Protein AF-0000000084525112 (afdb_homodimer)

Structure (mmCIF, N/CA/C/O backbone):
data_AF-0000000084525112-model_v1
#
loop_
_entity.id
_entity.type
_entity.pdbx_description
1 polymer 'Thioesterase domain-containing protein'
#
loop_
_atom_site.group_PDB
_atom_site.id
_atom_site.type_symbol
_atom_site.label_atom_id
_atom_site.label_alt_id
_atom_site.label_comp_id
_atom_site.label_asym_id
_atom_site.label_entity_id
_atom_site.label_seq_id
_atom_site.pdbx_PDB_ins_code
_atom_site.Cartn_x
_atom_site.Cartn_y
_atom_site.Cartn_z
_atom_site.occupancy
_atom_site.B_iso_or_equiv
_atom_site.auth_seq_id
_atom_site.auth_comp_id
_atom_site.auth_asym_id
_atom_site.auth_atom_id
_atom_site.pdbx_PDB_model_num
ATOM 1 N N . MET A 1 1 ? 10.688 -6.996 -26.469 1 47.03 1 MET A N 1
ATOM 2 C CA . MET A 1 1 ? 9.25 -6.957 -26.719 1 47.03 1 MET A CA 1
ATOM 3 C C . MET A 1 1 ? 8.492 -6.406 -25.516 1 47.03 1 MET A C 1
ATOM 5 O O . MET A 1 1 ? 8.789 -6.77 -24.375 1 47.03 1 MET A O 1
ATOM 9 N N . THR A 1 2 ? 7.715 -5.379 -25.641 1 61.59 2 THR A N 1
ATOM 10 C CA . THR A 1 2 ? 6.961 -4.73 -24.578 1 61.59 2 THR A CA 1
ATOM 11 C C . THR A 1 2 ? 5.988 -5.707 -23.922 1 61.59 2 THR A C 1
ATOM 13 O O . THR A 1 2 ? 5.195 -6.355 -24.625 1 61.59 2 THR A O 1
ATOM 16 N N . ARG A 1 3 ? 6.207 -6.129 -22.719 1 77.69 3 ARG A N 1
ATOM 17 C CA . ARG A 1 3 ? 5.336 -7.066 -22.031 1 77.69 3 ARG A CA 1
ATOM 18 C C . ARG A 1 3 ? 3.902 -6.547 -21.969 1 77.69 3 ARG A C 1
ATOM 20 O O . ARG A 1 3 ? 3.672 -5.375 -21.688 1 77.69 3 ARG A O 1
ATOM 27 N N . PRO A 1 4 ? 2.988 -7.398 -22.422 1 86.38 4 PRO A N 1
ATOM 28 C CA . PRO A 1 4 ? 1.598 -6.949 -22.328 1 86.38 4 PRO A CA 1
ATOM 29 C C . PRO A 1 4 ? 1.201 -6.559 -20.906 1 86.38 4 PRO A C 1
ATOM 31 O O . PRO A 1 4 ? 1.782 -7.055 -19.938 1 86.38 4 PRO A O 1
ATOM 34 N N . ILE A 1 5 ? 0.283 -5.625 -20.859 1 86.69 5 ILE A N 1
ATOM 35 C CA . ILE A 1 5 ? -0.235 -5.152 -19.578 1 86.69 5 ILE A CA 1
ATOM 36 C C . ILE A 1 5 ? -1.707 -5.535 -19.438 1 86.69 5 ILE A C 1
ATOM 38 O O . ILE A 1 5 ? -2.486 -5.363 -20.391 1 86.69 5 ILE A O 1
ATOM 42 N N . GLY A 1 6 ? -1.999 -6.117 -18.328 1 85.38 6 GLY A N 1
ATOM 43 C CA . GLY A 1 6 ? -3.363 -6.547 -18.062 1 85.38 6 GLY A CA 1
ATOM 44 C C . GLY A 1 6 ? -3.453 -7.68 -17.062 1 85.38 6 GLY A C 1
ATOM 45 O O . GLY A 1 6 ? -2.602 -7.805 -16.188 1 85.38 6 GLY A O 1
ATOM 46 N N . THR A 1 7 ? -4.641 -8.383 -17.078 1 83.19 7 THR A N 1
ATOM 47 C CA . THR A 1 7 ? -4.844 -9.57 -16.266 1 83.19 7 THR A CA 1
ATOM 48 C C . THR A 1 7 ? -5.293 -10.75 -17.125 1 83.19 7 THR A C 1
ATOM 50 O O . THR A 1 7 ? -5.883 -10.555 -18.188 1 83.19 7 THR A O 1
ATOM 53 N N . LEU A 1 8 ? -4.938 -11.906 -16.703 1 84.19 8 LEU A N 1
ATOM 54 C CA . LEU A 1 8 ? -5.414 -13.086 -17.406 1 84.19 8 LEU A CA 1
ATOM 55 C C . LEU A 1 8 ? -6.887 -13.344 -17.109 1 84.19 8 LEU A C 1
ATOM 57 O O . LEU A 1 8 ? -7.34 -13.109 -15.984 1 84.19 8 LEU A O 1
ATOM 61 N N . ALA A 1 9 ? -7.484 -13.914 -18.156 1 85.69 9 ALA A N 1
ATOM 62 C CA . ALA A 1 9 ? -8.852 -14.375 -17.922 1 85.69 9 ALA A CA 1
ATOM 63 C C . ALA A 1 9 ? -8.891 -15.469 -16.859 1 85.69 9 ALA A C 1
ATOM 65 O O . ALA A 1 9 ? -7.953 -16.266 -16.75 1 85.69 9 ALA A O 1
ATOM 66 N N . PRO A 1 10 ? -9.969 -15.383 -16.141 1 84.44 10 PRO A N 1
ATOM 67 C CA . PRO A 1 10 ? -10.07 -16.375 -15.07 1 84.44 10 PRO A CA 1
ATOM 68 C C . PRO A 1 10 ? -9.828 -17.812 -15.57 1 84.44 10 PRO A C 1
ATOM 70 O O . PRO A 1 10 ? -9.156 -18.594 -14.898 1 84.44 10 PRO A O 1
ATOM 73 N N . GLU A 1 11 ? -10.273 -18.141 -16.688 1 87.19 11 GLU A N 1
ATOM 74 C CA . GLU A 1 11 ? -10.141 -19.484 -17.234 1 87.19 11 GLU A CA 1
ATOM 75 C C . GLU A 1 11 ? -8.688 -19.812 -17.578 1 87.19 11 GLU A C 1
ATOM 77 O O . GLU A 1 11 ? -8.258 -20.953 -17.453 1 87.19 11 GLU A O 1
ATOM 82 N N . GLU A 1 12 ? -7.969 -18.828 -18.062 1 88 12 GLU A N 1
ATOM 83 C CA . GLU A 1 12 ? -6.559 -19.016 -18.391 1 88 12 GLU A CA 1
ATOM 84 C C . GLU A 1 12 ? -5.723 -19.234 -17.141 1 88 12 GLU A C 1
ATOM 86 O O . GLU A 1 12 ? -4.828 -20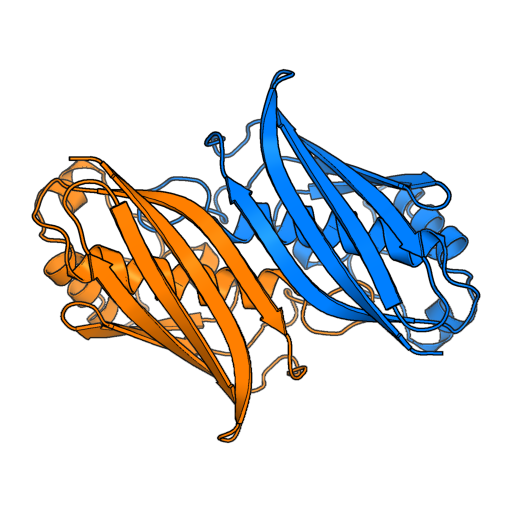.078 -17.125 1 88 12 GLU A O 1
ATOM 91 N N . ARG A 1 13 ? -6.059 -18.516 -16.156 1 83.94 13 ARG A N 1
ATOM 92 C CA . ARG A 1 13 ? -5.344 -18.641 -14.883 1 83.94 13 ARG A CA 1
ATOM 93 C C . ARG A 1 13 ? -5.586 -20 -14.234 1 83.94 13 ARG A C 1
ATOM 95 O O . ARG A 1 13 ? -4.668 -20.594 -13.68 1 83.94 13 ARG A O 1
ATOM 102 N N . ALA A 1 14 ? -6.805 -20.453 -14.398 1 86.94 14 ALA A N 1
ATOM 103 C CA . ALA A 1 14 ? -7.191 -21.719 -13.773 1 86.94 14 ALA A CA 1
ATOM 104 C C . ALA A 1 14 ? -6.512 -22.891 -14.461 1 86.94 14 ALA A C 1
ATOM 106 O O . ALA A 1 14 ? -6.48 -24 -13.922 1 86.94 14 ALA A O 1
ATOM 107 N N . ALA A 1 15 ? -5.961 -22.625 -15.555 1 91.12 15 ALA A N 1
ATOM 108 C CA . ALA A 1 15 ? -5.367 -23.703 -16.344 1 91.12 15 ALA A CA 1
ATOM 109 C C . ALA A 1 15 ? -3.881 -23.859 -16.031 1 91.12 15 ALA A C 1
ATOM 111 O O . ALA A 1 15 ? -3.225 -24.766 -16.547 1 91.12 15 ALA A O 1
ATOM 112 N N . MET A 1 16 ? -3.414 -23 -15.156 1 92.88 16 MET A N 1
ATOM 113 C CA . MET A 1 16 ? -1.993 -23.016 -14.828 1 92.88 16 MET A CA 1
ATOM 114 C C . MET A 1 16 ? -1.786 -23.188 -13.328 1 92.88 16 MET A C 1
ATOM 116 O O . MET A 1 16 ? -2.617 -22.766 -12.523 1 92.88 16 MET A O 1
ATOM 120 N N . SER A 1 17 ? -0.654 -23.938 -13.039 1 96.12 17 SER A N 1
ATOM 121 C CA . SER A 1 17 ? -0.215 -23.828 -11.648 1 96.12 17 SER A CA 1
ATOM 122 C C . SER A 1 17 ? 0.228 -22.422 -11.312 1 96.12 17 SER A C 1
ATOM 124 O O . SER A 1 17 ? 0.509 -21.625 -12.211 1 96.12 17 SER A O 1
ATOM 126 N N . GLY A 1 18 ? 0.284 -22.125 -10.039 1 96.12 18 GLY A N 1
ATOM 127 C CA . GLY A 1 18 ? 0.792 -20.828 -9.641 1 96.12 18 GLY A CA 1
ATOM 128 C C . GLY A 1 18 ? 2.189 -20.547 -10.156 1 96.12 18 GLY A C 1
ATOM 129 O O . GLY A 1 18 ? 2.482 -19.438 -10.609 1 96.12 18 GLY A O 1
ATOM 130 N N . LEU A 1 19 ? 3.014 -21.547 -10.086 1 97.88 19 LEU A N 1
ATOM 131 C CA . LEU A 1 19 ? 4.387 -21.391 -10.547 1 97.88 19 LEU A CA 1
ATOM 132 C C . LEU A 1 19 ? 4.43 -21.109 -12.047 1 97.88 19 LEU A C 1
ATOM 134 O O . LEU A 1 19 ? 5.148 -20.219 -12.492 1 97.88 19 LEU A O 1
ATOM 138 N N . ASP A 1 20 ? 3.66 -21.859 -12.789 1 97.38 20 ASP A N 1
ATOM 139 C CA . ASP A 1 20 ? 3.619 -21.656 -14.234 1 97.38 20 ASP A CA 1
ATOM 140 C C . ASP A 1 20 ? 3.121 -20.25 -14.57 1 97.38 20 ASP A C 1
ATOM 142 O O . ASP A 1 20 ? 3.637 -19.609 -15.492 1 97.38 20 ASP A O 1
ATOM 146 N N . PHE A 1 21 ? 2.141 -19.828 -13.852 1 95.62 21 PHE A N 1
ATOM 147 C CA . PHE A 1 21 ? 1.594 -18.5 -14.062 1 95.62 21 PHE A CA 1
ATOM 148 C C . PHE A 1 21 ? 2.65 -17.438 -13.797 1 95.62 21 PHE A C 1
ATOM 150 O O . PHE A 1 21 ? 2.893 -16.562 -14.641 1 95.62 21 PHE A O 1
ATOM 157 N N . MET A 1 22 ? 3.365 -17.531 -12.664 1 96.44 22 MET A N 1
ATOM 158 C CA . MET A 1 22 ? 4.367 -16.531 -12.32 1 96.44 22 MET A CA 1
ATOM 159 C C . MET A 1 22 ? 5.52 -16.531 -13.32 1 96.44 22 MET A C 1
ATOM 161 O O . MET A 1 22 ? 6.035 -15.484 -13.688 1 96.44 22 MET A O 1
ATOM 165 N N . ARG A 1 23 ? 5.84 -17.672 -13.773 1 97.5 23 ARG A N 1
ATOM 166 C CA . ARG A 1 23 ? 6.922 -17.781 -14.75 1 97.5 23 ARG A CA 1
ATOM 167 C C . ARG A 1 23 ? 6.488 -17.219 -16.109 1 97.5 23 ARG A C 1
ATOM 169 O O . ARG A 1 23 ? 7.297 -16.641 -16.828 1 97.5 23 ARG A O 1
ATOM 176 N N . ALA A 1 24 ? 5.246 -17.406 -16.422 1 95.56 24 ALA A N 1
ATOM 177 C CA . ALA A 1 24 ? 4.715 -16.812 -17.641 1 95.56 24 ALA A CA 1
ATOM 178 C C . ALA A 1 24 ? 4.777 -15.297 -17.594 1 95.56 24 ALA A C 1
ATOM 180 O O . ALA A 1 24 ? 5.023 -14.641 -18.625 1 95.56 24 ALA A O 1
ATOM 181 N N . VAL A 1 25 ? 4.512 -14.75 -16.453 1 93.88 25 VAL A N 1
ATOM 182 C CA . VAL A 1 25 ? 4.641 -13.305 -16.297 1 93.88 25 VAL A CA 1
ATOM 183 C C . VAL A 1 25 ? 6.102 -12.898 -16.469 1 93.88 25 VAL A C 1
ATOM 185 O O . VAL A 1 25 ? 6.398 -11.938 -17.188 1 93.88 25 VAL A O 1
ATOM 188 N N . VAL A 1 26 ? 6.988 -13.641 -15.883 1 96.12 26 VAL A N 1
ATOM 189 C CA . VAL A 1 26 ? 8.414 -13.344 -15.945 1 96.12 26 VAL A CA 1
ATOM 190 C C . VAL A 1 26 ? 8.898 -13.414 -17.391 1 96.12 26 VAL A C 1
ATOM 192 O O . VAL A 1 26 ? 9.648 -12.547 -17.844 1 96.12 26 VAL A O 1
ATOM 195 N N . ASP A 1 27 ? 8.352 -14.367 -18.078 1 95.12 27 ASP A N 1
ATOM 196 C CA . ASP A 1 27 ? 8.883 -14.594 -19.422 1 95.12 27 ASP A CA 1
ATOM 197 C C . ASP A 1 27 ? 8.109 -13.781 -20.469 1 95.12 27 ASP A C 1
ATOM 199 O O . ASP A 1 27 ? 8.414 -13.828 -21.656 1 95.12 27 ASP A O 1
ATOM 203 N N . GLY A 1 28 ? 7.078 -13.125 -20.031 1 92.94 28 GLY A N 1
ATOM 204 C CA . GLY A 1 28 ? 6.371 -12.203 -20.906 1 92.94 28 GLY A CA 1
ATOM 205 C C . GLY A 1 28 ? 5.25 -12.859 -21.688 1 92.94 28 GLY A C 1
ATOM 206 O O . GLY A 1 28 ? 4.664 -12.242 -22.578 1 92.94 28 GLY A O 1
ATOM 207 N N . THR A 1 29 ? 4.918 -14.094 -21.422 1 93.12 29 THR A N 1
ATOM 208 C CA . THR A 1 29 ? 3.832 -14.773 -22.109 1 93.12 29 THR A CA 1
ATOM 209 C C . THR A 1 29 ? 2.5 -14.523 -21.406 1 93.12 29 THR A C 1
ATOM 211 O O . THR A 1 29 ? 1.437 -14.773 -21.984 1 93.12 29 THR A O 1
ATOM 214 N N . ALA A 1 30 ? 2.518 -14.07 -20.203 1 92.31 30 ALA A N 1
ATOM 215 C CA . ALA A 1 30 ? 1.363 -13.523 -19.484 1 92.31 30 ALA A CA 1
ATOM 216 C C . ALA A 1 30 ? 1.568 -12.047 -19.172 1 92.31 30 ALA A C 1
ATOM 218 O O . ALA A 1 30 ? 2.703 -11.594 -19.016 1 92.31 30 ALA A O 1
ATOM 219 N N . PRO A 1 31 ? 0.543 -11.359 -19.109 1 91.31 31 PRO A N 1
ATOM 220 C CA . PRO A 1 31 ? 0.671 -9.914 -18.906 1 91.31 31 PRO A CA 1
ATOM 221 C C . PRO A 1 31 ? 1.155 -9.547 -17.5 1 91.31 31 PRO A C 1
ATOM 223 O O . PRO A 1 31 ? 0.94 -10.312 -16.562 1 91.31 31 PRO A O 1
ATOM 226 N N . GLN A 1 32 ? 1.84 -8.367 -17.5 1 89.06 32 GLN A N 1
ATOM 227 C CA . GLN A 1 32 ? 2.082 -7.711 -16.219 1 89.06 32 GLN A CA 1
ATOM 228 C C . GLN A 1 32 ? 0.824 -7.012 -15.711 1 89.06 32 GLN A C 1
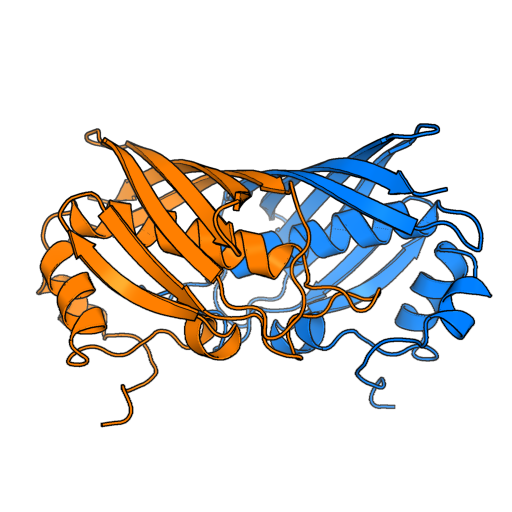ATOM 230 O O . GLN A 1 32 ? -0.004 -6.562 -16.5 1 89.06 32 GLN A O 1
ATOM 235 N N . VAL A 1 33 ? 0.735 -6.906 -14.43 1 86.56 33 VAL A N 1
ATOM 236 C CA . VAL A 1 33 ? -0.462 -6.27 -13.883 1 86.56 33 VAL A CA 1
ATOM 237 C C . VAL A 1 33 ? -0.315 -4.754 -13.945 1 86.56 33 VAL A C 1
ATOM 239 O O . VAL A 1 33 ? 0.772 -4.219 -13.719 1 86.56 33 VAL A O 1
ATOM 242 N N . PRO A 1 34 ? -1.353 -4.055 -14.234 1 83.75 34 PRO A N 1
ATOM 243 C CA . PRO A 1 34 ? -1.318 -2.604 -14.422 1 83.75 34 PRO A CA 1
ATOM 244 C C . PRO A 1 34 ? -0.736 -1.864 -13.219 1 83.75 34 PRO A C 1
ATOM 246 O O . PRO A 1 34 ? 0.074 -0.949 -13.383 1 83.75 34 PRO A O 1
ATOM 249 N N . MET A 1 35 ? -1.031 -2.258 -12.078 1 87.69 35 MET A N 1
ATOM 250 C CA . MET A 1 35 ? -0.577 -1.549 -10.883 1 87.69 35 MET A CA 1
ATOM 251 C C . MET A 1 35 ? 0.939 -1.634 -10.742 1 87.69 35 MET A C 1
ATOM 253 O O . MET A 1 35 ? 1.587 -0.66 -10.352 1 87.69 35 MET A O 1
ATOM 257 N N . HIS A 1 36 ? 1.515 -2.785 -11.086 1 91.44 36 HIS A N 1
ATOM 258 C CA . HIS A 1 36 ? 2.965 -2.938 -11.023 1 91.44 36 HIS A CA 1
ATOM 259 C C . HIS A 1 36 ? 3.662 -1.955 -11.961 1 91.44 36 HIS A C 1
ATOM 261 O O . HIS A 1 36 ? 4.609 -1.274 -11.555 1 91.44 36 HIS A O 1
ATOM 267 N N . VAL A 1 37 ? 3.096 -1.84 -13.102 1 88.25 37 VAL A N 1
ATOM 268 C CA . VAL A 1 37 ? 3.67 -0.967 -14.117 1 88.25 37 VAL A CA 1
ATOM 269 C C . VAL A 1 37 ? 3.547 0.49 -13.68 1 88.25 37 VAL A C 1
ATOM 271 O O . VAL A 1 37 ? 4.508 1.256 -13.773 1 88.25 37 VAL A O 1
ATOM 274 N N . HIS A 1 38 ? 2.432 0.774 -13.195 1 87.12 38 HIS A N 1
ATOM 275 C CA . HIS A 1 38 ? 2.172 2.139 -12.75 1 87.12 38 HIS A CA 1
ATOM 276 C C . HIS A 1 38 ? 3.086 2.525 -11.594 1 87.12 38 HIS A C 1
ATOM 278 O O . HIS A 1 38 ? 3.545 3.668 -11.508 1 87.12 38 HIS A O 1
ATOM 284 N N . LEU A 1 39 ? 3.385 1.631 -10.805 1 92.44 39 LEU A N 1
ATOM 285 C CA . LEU A 1 39 ? 4.164 1.913 -9.602 1 92.44 39 LEU A CA 1
ATOM 286 C C . LEU A 1 39 ? 5.656 1.749 -9.875 1 92.44 39 LEU A C 1
ATOM 288 O O . LEU A 1 39 ? 6.488 2.096 -9.031 1 92.44 39 LEU A O 1
ATOM 292 N N . GLY A 1 40 ? 5.98 1.162 -11.008 1 94.88 40 GLY A N 1
ATOM 293 C CA . GLY A 1 40 ? 7.367 1.16 -11.445 1 94.88 40 GLY A CA 1
ATOM 294 C C . GLY A 1 40 ? 8.141 -0.062 -10.984 1 94.88 40 GLY A C 1
ATOM 295 O O . GLY A 1 40 ? 9.336 0.026 -10.688 1 94.88 40 GLY A O 1
ATOM 296 N N . PHE A 1 41 ? 7.402 -1.191 -10.828 1 95.94 41 PHE A N 1
ATOM 297 C CA . PHE A 1 41 ? 8.156 -2.4 -10.516 1 95.94 41 PHE A CA 1
ATOM 298 C C . PHE A 1 41 ? 7.645 -3.582 -11.328 1 95.94 41 PHE A C 1
ATOM 300 O O . PHE A 1 41 ? 6.527 -3.549 -11.844 1 95.94 41 PHE A O 1
ATOM 307 N N . THR A 1 42 ? 8.516 -4.617 -11.445 1 96.12 42 THR A N 1
ATOM 308 C CA . THR A 1 42 ? 8.195 -5.754 -12.297 1 96.12 42 THR A CA 1
ATOM 309 C C . THR A 1 42 ? 8.711 -7.055 -11.68 1 96.12 42 THR A C 1
ATOM 311 O O . THR A 1 42 ? 9.789 -7.078 -11.086 1 96.12 42 THR A O 1
ATOM 314 N N . LEU A 1 43 ? 7.93 -8.109 -11.859 1 97.38 43 LEU A N 1
ATOM 315 C CA . LEU A 1 43 ? 8.352 -9.445 -11.461 1 97.38 43 LEU A CA 1
ATOM 316 C C . LEU A 1 43 ? 9.461 -9.961 -12.375 1 97.38 43 LEU A C 1
ATOM 318 O O . LEU A 1 43 ? 9.312 -9.953 -13.602 1 97.38 43 LEU A O 1
ATOM 322 N N . VAL A 1 44 ? 10.586 -10.445 -11.734 1 98.12 44 VAL A N 1
ATOM 323 C CA . VAL A 1 44 ? 11.695 -10.828 -12.594 1 98.12 44 VAL A CA 1
ATOM 324 C C . VAL A 1 44 ? 12.141 -12.25 -12.258 1 98.12 44 VAL A C 1
ATOM 326 O O . VAL A 1 44 ? 12.938 -12.852 -12.977 1 98.12 44 VAL A O 1
ATOM 329 N N . ARG A 1 45 ? 11.641 -12.742 -11.172 1 98.62 45 ARG A N 1
ATOM 330 C CA . ARG A 1 45 ? 12.031 -14.078 -10.75 1 98.62 45 ARG A CA 1
ATOM 331 C C . ARG A 1 45 ? 10.867 -14.805 -10.078 1 98.62 45 ARG A C 1
ATOM 333 O O . ARG A 1 45 ? 10.141 -14.211 -9.281 1 98.62 45 ARG A O 1
ATOM 340 N N . ALA A 1 46 ? 10.703 -16.062 -10.414 1 98.5 46 ALA A N 1
ATOM 341 C CA . ALA A 1 46 ? 9.711 -16.938 -9.789 1 98.5 46 ALA A CA 1
ATOM 342 C C . ALA A 1 46 ? 10.273 -18.344 -9.57 1 98.5 46 ALA A C 1
ATOM 344 O O . ALA A 1 46 ? 10.617 -19.031 -10.531 1 98.5 46 ALA A O 1
ATOM 345 N N . ASP A 1 47 ? 10.438 -18.703 -8.391 1 98.69 47 ASP A N 1
ATOM 346 C CA . ASP A 1 47 ? 10.812 -20.047 -7.926 1 98.69 47 ASP A CA 1
ATOM 347 C C . ASP A 1 47 ? 9.836 -20.547 -6.867 1 98.69 47 ASP A C 1
ATOM 349 O O . ASP A 1 47 ? 9.07 -19.766 -6.297 1 98.69 47 ASP A O 1
ATOM 353 N N . PRO A 1 48 ? 9.781 -21.859 -6.703 1 98.5 48 PRO A N 1
ATOM 354 C CA . PRO A 1 48 ? 8.867 -22.344 -5.672 1 98.5 48 PRO A CA 1
ATOM 355 C C . PRO A 1 48 ? 9.062 -21.656 -4.328 1 98.5 48 PRO A C 1
ATOM 357 O O . PRO A 1 48 ? 10.109 -21.812 -3.695 1 98.5 48 PRO A O 1
ATOM 360 N N . GLY A 1 49 ? 8.094 -20.875 -3.941 1 98.62 49 GLY A N 1
ATOM 361 C CA . GLY A 1 49 ? 8.086 -20.188 -2.662 1 98.62 49 GLY A CA 1
ATOM 362 C C . GLY A 1 49 ? 8.875 -18.906 -2.676 1 98.62 49 GLY A C 1
ATOM 363 O O . GLY A 1 49 ? 9.188 -18.344 -1.621 1 98.62 49 GLY A O 1
ATOM 364 N N . LEU A 1 50 ? 9.297 -18.469 -3.859 1 98.75 50 LEU A N 1
ATOM 365 C CA . LEU A 1 50 ? 10.125 -17.281 -3.971 1 98.75 50 LEU A CA 1
ATOM 366 C C . LEU A 1 50 ? 9.703 -16.438 -5.168 1 98.75 50 LEU A C 1
ATOM 368 O O . LEU A 1 50 ? 9.445 -16.969 -6.25 1 98.75 50 LEU A O 1
ATOM 372 N N . ALA A 1 51 ? 9.594 -15.125 -4.957 1 98.75 51 ALA A N 1
ATOM 373 C CA . ALA A 1 51 ? 9.352 -14.172 -6.035 1 98.75 51 ALA A CA 1
ATOM 374 C C . ALA A 1 51 ? 10.281 -12.969 -5.918 1 98.75 51 ALA A C 1
ATOM 376 O O . ALA A 1 51 ? 10.484 -12.43 -4.824 1 98.75 51 ALA A O 1
ATOM 377 N N . GLY A 1 52 ? 10.836 -12.547 -7.043 1 98.81 52 GLY A N 1
ATOM 378 C CA . GLY A 1 52 ? 11.734 -11.406 -7.09 1 98.81 52 GLY A CA 1
ATOM 379 C C . GLY A 1 52 ? 11.227 -10.289 -7.98 1 98.81 52 GLY A C 1
ATOM 380 O O . GLY A 1 52 ? 10.703 -10.547 -9.07 1 98.81 52 GLY A O 1
ATOM 381 N N . PHE A 1 53 ? 11.383 -9.07 -7.477 1 98.62 53 PHE A N 1
ATOM 382 C CA . PHE A 1 53 ? 11.023 -7.871 -8.219 1 98.62 53 PHE A CA 1
ATOM 383 C C . PHE A 1 53 ? 12.211 -6.922 -8.328 1 98.62 53 PHE A C 1
ATOM 385 O O . PHE A 1 53 ? 13.094 -6.93 -7.469 1 98.62 53 PHE A O 1
ATOM 392 N N . VAL A 1 54 ? 12.195 -6.113 -9.367 1 98.56 54 VAL A N 1
ATOM 393 C CA . VAL A 1 54 ? 13.039 -4.926 -9.484 1 98.56 54 VAL A CA 1
ATOM 394 C C . VAL A 1 54 ? 12.172 -3.713 -9.828 1 98.56 54 VAL A C 1
ATOM 396 O O . VAL A 1 54 ? 11.086 -3.855 -10.391 1 98.56 54 VAL A O 1
ATOM 399 N N . GLY A 1 55 ? 12.688 -2.541 -9.359 1 97.19 55 GLY A N 1
ATOM 400 C CA . GLY A 1 55 ? 11.898 -1.369 -9.703 1 97.19 55 GLY A CA 1
ATOM 401 C C . GLY A 1 55 ? 12.477 -0.076 -9.164 1 97.19 55 GLY A C 1
ATOM 402 O O . GLY A 1 55 ? 13.578 -0.069 -8.609 1 97.19 55 GLY A O 1
ATOM 403 N N . ALA A 1 56 ? 11.75 0.943 -9.453 1 97.62 56 ALA A N 1
ATOM 404 C CA . ALA A 1 56 ? 11.969 2.299 -8.961 1 97.62 56 ALA A CA 1
ATOM 405 C C . ALA A 1 56 ? 10.656 3.076 -8.891 1 97.62 56 ALA A C 1
ATOM 407 O O . ALA A 1 56 ? 9.883 3.086 -9.859 1 97.62 56 ALA A O 1
ATOM 408 N N . ALA A 1 57 ? 10.508 3.715 -7.723 1 94.69 57 ALA A N 1
ATOM 409 C CA . ALA A 1 57 ? 9.281 4.504 -7.598 1 94.69 57 ALA A CA 1
ATOM 410 C C . ALA A 1 57 ? 9.203 5.57 -8.688 1 94.69 57 ALA A C 1
ATOM 412 O O . ALA A 1 57 ? 10.195 6.246 -8.977 1 94.69 57 ALA A O 1
ATOM 413 N N . THR A 1 58 ? 8.047 5.684 -9.266 1 90.19 58 THR A N 1
ATOM 414 C CA . THR A 1 58 ? 7.84 6.727 -10.266 1 90.19 58 THR A CA 1
ATOM 415 C C . THR A 1 58 ? 7.488 8.047 -9.594 1 90.19 58 THR A C 1
ATOM 417 O O . THR A 1 58 ? 7.242 8.094 -8.391 1 90.19 58 THR A O 1
ATOM 420 N N . GLU A 1 59 ? 7.441 9.117 -10.352 1 86.12 59 GLU A N 1
ATOM 421 C CA . GLU A 1 59 ? 7.07 10.438 -9.836 1 86.12 59 GLU A CA 1
ATOM 422 C C . GLU A 1 59 ? 5.617 10.461 -9.375 1 86.12 59 GLU A C 1
ATOM 424 O O . GLU A 1 59 ? 5.215 11.352 -8.617 1 86.12 59 GLU A O 1
ATOM 429 N N . GLU A 1 60 ? 4.871 9.484 -9.781 1 85.94 60 GLU A N 1
ATOM 430 C CA . GLU A 1 60 ? 3.463 9.406 -9.414 1 85.94 60 GLU A CA 1
ATOM 431 C C . GLU A 1 60 ? 3.293 8.805 -8.016 1 85.94 60 GLU A C 1
ATOM 433 O O . GLU A 1 60 ? 2.195 8.82 -7.457 1 85.94 60 GLU A O 1
ATOM 438 N N . CYS A 1 61 ? 4.426 8.391 -7.438 1 89.81 61 CYS A N 1
ATOM 439 C CA . CYS A 1 61 ? 4.355 7.668 -6.172 1 89.81 61 CYS A CA 1
ATOM 440 C C . CYS A 1 61 ? 4.766 8.562 -5.012 1 89.81 61 CYS A C 1
ATOM 442 O O . CYS A 1 61 ? 5.25 8.078 -3.986 1 89.81 61 CYS A O 1
ATOM 444 N N . LEU A 1 62 ? 4.488 9.797 -5.152 1 86.5 62 LEU A N 1
ATOM 445 C CA . LEU A 1 62 ? 4.945 10.711 -4.109 1 86.5 62 LEU A CA 1
ATOM 446 C C . LEU A 1 62 ? 3.852 10.938 -3.07 1 86.5 62 LEU A C 1
ATOM 448 O O . LEU A 1 62 ? 2.664 10.891 -3.393 1 86.5 62 LEU A O 1
ATOM 452 N N . ASN A 1 63 ? 4.312 11.141 -1.871 1 83.5 63 ASN A N 1
ATOM 453 C CA . ASN A 1 63 ? 3.42 11.586 -0.806 1 83.5 63 ASN A CA 1
ATOM 454 C C . ASN A 1 63 ? 3.316 13.109 -0.758 1 83.5 63 ASN A C 1
ATOM 456 O O . ASN A 1 63 ? 3.955 13.805 -1.551 1 83.5 63 ASN A O 1
ATOM 460 N N . PRO A 1 64 ? 2.424 13.602 0.082 1 77.81 64 PRO A N 1
ATOM 461 C CA . PRO A 1 64 ? 2.227 15.055 0.151 1 77.81 64 PRO A CA 1
ATOM 462 C C . PRO A 1 64 ? 3.508 15.805 0.505 1 77.81 64 PRO A C 1
ATOM 464 O O . PRO A 1 64 ? 3.641 16.984 0.185 1 77.81 64 PRO A O 1
ATOM 467 N N . MET A 1 65 ? 4.453 15.094 1.081 1 79.56 65 MET A N 1
ATOM 468 C CA . MET A 1 65 ? 5.699 15.734 1.504 1 79.56 65 MET A CA 1
ATOM 469 C C . MET A 1 65 ? 6.762 15.633 0.414 1 79.56 65 MET A C 1
ATOM 471 O O . MET A 1 65 ? 7.871 16.141 0.574 1 79.56 65 MET A O 1
ATOM 475 N N . GLY A 1 66 ? 6.484 14.984 -0.676 1 81.31 66 GLY A N 1
A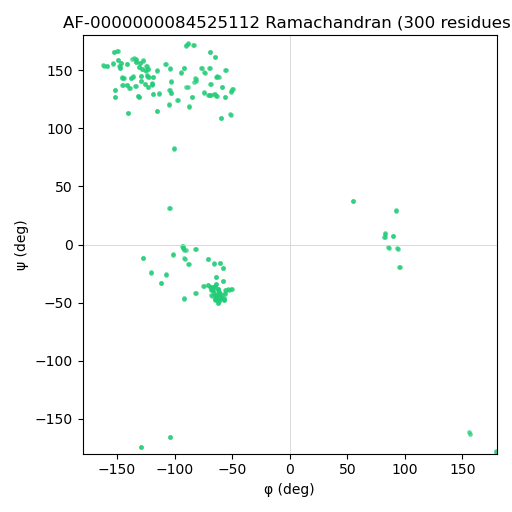TOM 476 C CA . GLY A 1 66 ? 7.398 14.898 -1.804 1 81.31 66 GLY A CA 1
ATOM 477 C C . GLY A 1 66 ? 8.273 13.664 -1.77 1 81.31 66 GLY A C 1
ATOM 478 O O . GLY A 1 66 ? 9.109 13.461 -2.654 1 81.31 66 GLY A O 1
ATOM 479 N N . GLY A 1 67 ? 8.156 12.922 -0.765 1 88.88 67 GLY A N 1
ATOM 480 C CA . GLY A 1 67 ? 8.828 11.625 -0.712 1 88.88 67 GLY A CA 1
ATOM 481 C C . GLY A 1 67 ? 7.98 10.492 -1.266 1 88.88 67 GLY A C 1
ATOM 482 O O . GLY A 1 67 ? 6.82 10.703 -1.625 1 88.88 67 GLY A O 1
ATOM 483 N N . VAL A 1 68 ? 8.641 9.32 -1.388 1 92.44 68 VAL A N 1
ATOM 484 C CA . VAL A 1 68 ? 7.906 8.156 -1.859 1 92.44 68 VAL A CA 1
ATOM 485 C C . VAL A 1 68 ? 6.844 7.766 -0.833 1 92.44 68 VAL A C 1
ATOM 487 O O . VAL A 1 68 ? 7.141 7.641 0.358 1 92.44 68 VAL A O 1
ATOM 490 N N . HIS A 1 69 ? 5.629 7.602 -1.318 1 94.06 69 HIS A N 1
ATOM 491 C CA . HIS A 1 69 ? 4.484 7.285 -0.475 1 94.06 69 HIS A CA 1
ATOM 492 C C . HIS A 1 69 ? 4.652 5.926 0.199 1 94.06 69 HIS A C 1
ATOM 494 O O . HIS A 1 69 ? 5.137 4.977 -0.421 1 94.06 69 HIS A O 1
ATOM 500 N N . GLY A 1 70 ? 4.199 5.762 1.436 1 93.81 70 GLY A N 1
ATOM 501 C CA . GLY A 1 70 ? 4.234 4.496 2.145 1 93.81 70 GLY A CA 1
ATOM 502 C C . GLY A 1 70 ? 3.502 3.383 1.419 1 93.81 70 GLY A C 1
ATOM 503 O O . GLY A 1 70 ? 3.871 2.213 1.528 1 93.81 70 GLY A O 1
ATOM 504 N N . GLY A 1 71 ? 2.498 3.777 0.729 1 94.5 71 GLY A N 1
ATOM 505 C CA . GLY A 1 71 ? 1.725 2.82 -0.046 1 94.5 71 GLY A CA 1
ATOM 506 C C . GLY A 1 71 ? 2.527 2.162 -1.152 1 94.5 71 GLY A C 1
ATOM 507 O O . GLY A 1 71 ? 2.199 1.059 -1.592 1 94.5 71 GLY A O 1
ATOM 508 N N . TRP A 1 72 ? 3.512 2.867 -1.644 1 96 72 TRP A N 1
ATOM 509 C CA . TRP A 1 72 ? 4.367 2.27 -2.66 1 96 72 TRP A CA 1
ATOM 510 C C . TRP A 1 72 ? 5.137 1.078 -2.094 1 96 72 TRP A C 1
ATOM 512 O O . TRP A 1 72 ? 5.152 0.001 -2.693 1 96 72 TRP A O 1
ATOM 522 N N . TYR A 1 73 ? 5.762 1.281 -0.891 1 97.5 73 TYR A N 1
ATOM 523 C CA . TYR A 1 73 ? 6.469 0.193 -0.228 1 97.5 73 TYR A CA 1
ATOM 524 C C . TYR A 1 73 ? 5.531 -0.973 0.061 1 97.5 73 TYR A C 1
ATOM 526 O O . TYR A 1 73 ? 5.867 -2.129 -0.206 1 97.5 73 TYR A O 1
ATOM 534 N N . ALA A 1 74 ? 4.387 -0.623 0.577 1 97.75 74 ALA A N 1
ATOM 535 C CA . ALA A 1 74 ? 3.398 -1.642 0.921 1 97.75 74 ALA A CA 1
ATOM 536 C C . ALA A 1 74 ? 2.998 -2.453 -0.307 1 97.75 74 ALA A C 1
ATOM 538 O O . ALA A 1 74 ? 2.861 -3.678 -0.232 1 97.75 74 ALA A O 1
ATOM 539 N N . SER A 1 75 ? 2.795 -1.779 -1.4 1 96.88 75 SER A N 1
ATOM 540 C CA . SER A 1 75 ? 2.371 -2.443 -2.629 1 96.88 75 SER A CA 1
ATOM 541 C C . SER A 1 75 ? 3.432 -3.422 -3.123 1 96.88 75 SER A C 1
ATOM 543 O O . SER A 1 75 ? 3.111 -4.543 -3.521 1 96.88 75 SER A O 1
ATOM 545 N N . LEU A 1 76 ? 4.641 -2.973 -3.119 1 97.94 76 LEU A N 1
ATOM 546 C CA . LEU A 1 76 ? 5.734 -3.822 -3.584 1 97.94 76 LEU A CA 1
ATOM 547 C C . LEU A 1 76 ? 5.922 -5.02 -2.658 1 97.94 76 LEU A C 1
ATOM 549 O O . LEU A 1 76 ? 6.086 -6.148 -3.125 1 97.94 76 LEU A O 1
ATOM 553 N N . LEU A 1 77 ? 5.844 -4.773 -1.365 1 98.62 77 LEU A N 1
ATOM 554 C CA . LEU A 1 77 ? 5.969 -5.855 -0.393 1 98.62 77 LEU A CA 1
ATOM 555 C C . LEU A 1 77 ? 4.816 -6.844 -0.526 1 98.62 77 LEU A C 1
ATOM 557 O O . LEU A 1 77 ? 5.027 -8.055 -0.523 1 98.62 77 LEU A O 1
ATOM 561 N N . ASP A 1 78 ? 3.652 -6.352 -0.615 1 98.06 78 ASP A N 1
ATOM 562 C CA . ASP A 1 78 ? 2.469 -7.18 -0.813 1 98.06 78 ASP A CA 1
ATOM 563 C C . ASP A 1 78 ? 2.6 -8.031 -2.074 1 98.06 78 ASP A C 1
ATOM 565 O O . ASP A 1 78 ? 2.303 -9.227 -2.055 1 98.06 78 ASP A O 1
ATOM 569 N N . SER A 1 79 ? 3.014 -7.418 -3.17 1 97.44 79 SER A N 1
ATOM 570 C CA . SER A 1 79 ? 3.182 -8.125 -4.438 1 97.44 79 SER A CA 1
ATOM 571 C C . SER A 1 79 ? 4.199 -9.25 -4.312 1 97.44 79 SER A C 1
ATOM 573 O O . SER A 1 79 ? 3.965 -10.359 -4.793 1 97.44 79 SER A O 1
ATOM 575 N N . ALA A 1 80 ? 5.324 -8.93 -3.682 1 98.5 80 ALA A N 1
ATOM 576 C CA . ALA A 1 80 ? 6.367 -9.938 -3.514 1 98.5 80 ALA A CA 1
ATOM 577 C C . ALA A 1 80 ? 5.871 -11.109 -2.682 1 98.5 80 ALA A C 1
ATOM 579 O O . ALA A 1 80 ? 6.09 -12.273 -3.039 1 98.5 80 ALA A O 1
ATOM 580 N N . MET A 1 81 ? 5.207 -10.789 -1.584 1 98.31 81 MET A N 1
ATOM 581 C CA . MET A 1 81 ? 4.656 -11.828 -0.724 1 98.31 81 MET A CA 1
ATOM 582 C C . MET A 1 81 ? 3.617 -12.664 -1.471 1 98.31 81 MET A C 1
ATOM 584 O O . MET A 1 81 ? 3.689 -13.891 -1.48 1 98.31 81 MET A O 1
ATOM 588 N N . GLY A 1 82 ? 2.686 -12.023 -2.094 1 97.31 82 GLY A N 1
ATOM 589 C CA . GLY A 1 82 ? 1.617 -12.711 -2.805 1 97.31 82 GLY A CA 1
ATOM 590 C C . GLY A 1 82 ? 2.119 -13.578 -3.943 1 97.31 82 GLY A C 1
ATOM 591 O O . GLY A 1 82 ? 1.658 -14.703 -4.121 1 97.31 82 GLY A O 1
ATOM 592 N N . CYS A 1 83 ? 3.029 -13.055 -4.711 1 97.31 83 CYS A N 1
ATOM 593 C CA . CYS A 1 83 ? 3.562 -13.805 -5.844 1 97.31 83 CYS A CA 1
ATOM 594 C C . CYS A 1 83 ? 4.363 -15.008 -5.367 1 97.31 83 CYS A C 1
ATOM 596 O O . CYS A 1 83 ? 4.328 -16.078 -5.992 1 97.31 83 CYS A O 1
ATOM 598 N N . ALA A 1 84 ? 5.137 -14.828 -4.285 1 98.5 84 ALA A N 1
ATOM 599 C CA . ALA A 1 84 ? 5.84 -15.977 -3.713 1 98.5 84 ALA A CA 1
ATOM 600 C C . ALA A 1 84 ? 4.859 -17.094 -3.342 1 98.5 84 ALA A C 1
ATOM 602 O O . ALA A 1 84 ? 5.086 -18.266 -3.664 1 98.5 84 ALA A O 1
ATOM 603 N N . LEU A 1 85 ? 3.812 -16.719 -2.664 1 98.19 85 LEU A N 1
ATOM 604 C CA . LEU A 1 85 ? 2.811 -17.703 -2.287 1 98.19 85 LEU A CA 1
ATOM 605 C C . LEU A 1 85 ? 2.197 -18.359 -3.521 1 98.19 85 LEU A C 1
ATOM 607 O O . LEU A 1 85 ? 2.031 -19.578 -3.566 1 98.19 85 LEU A O 1
ATOM 611 N N . MET A 1 86 ? 1.864 -17.562 -4.473 1 96.56 86 MET A N 1
ATOM 612 C CA . MET A 1 86 ? 1.245 -18.078 -5.691 1 96.56 86 MET A CA 1
ATOM 613 C C . MET A 1 86 ? 2.088 -19.188 -6.305 1 96.56 86 MET A C 1
ATOM 615 O O . MET A 1 86 ? 1.55 -20.172 -6.793 1 96.56 86 MET A O 1
ATOM 619 N N . THR A 1 87 ? 3.4 -19.031 -6.254 1 97.62 87 THR A N 1
ATOM 620 C CA . THR A 1 87 ? 4.285 -20.016 -6.871 1 97.62 87 THR A CA 1
ATOM 621 C C . THR A 1 87 ? 4.098 -21.391 -6.238 1 97.62 87 THR A C 1
ATOM 623 O O . THR A 1 87 ? 4.531 -22.391 -6.797 1 97.62 87 THR A O 1
ATOM 626 N N . THR A 1 88 ? 3.496 -21.484 -5.113 1 97.88 88 THR A N 1
ATOM 627 C CA . THR A 1 88 ? 3.4 -22.766 -4.41 1 97.88 88 THR A CA 1
ATOM 628 C C . THR A 1 88 ? 2.021 -23.391 -4.605 1 97.88 88 THR A C 1
ATOM 630 O O . THR A 1 88 ? 1.778 -24.516 -4.18 1 97.88 88 THR A O 1
ATOM 633 N N . LEU A 1 89 ? 1.116 -22.703 -5.18 1 96.5 89 LEU A N 1
ATOM 634 C CA . LEU A 1 89 ? -0.271 -23.156 -5.234 1 96.5 89 LEU A CA 1
ATOM 635 C C . LEU A 1 89 ? -0.518 -24 -6.477 1 96.5 89 LEU A C 1
ATOM 637 O O . LEU A 1 89 ? -0.05 -23.672 -7.566 1 96.5 89 LEU A O 1
ATOM 641 N N . PRO A 1 90 ? -1.221 -25.094 -6.266 1 95.62 90 PRO A N 1
ATOM 642 C CA . PRO A 1 90 ? -1.555 -25.922 -7.43 1 95.62 90 PRO A CA 1
ATOM 643 C C . PRO A 1 90 ? -2.562 -25.25 -8.359 1 95.62 90 PRO A C 1
ATOM 645 O O . PRO A 1 90 ? -3.125 -24.203 -8.016 1 95.62 90 PRO A O 1
ATOM 648 N N . GLN A 1 91 ? -2.662 -25.797 -9.516 1 94.81 91 GLN A N 1
ATOM 649 C CA . GLN A 1 91 ? -3.641 -25.328 -10.492 1 94.81 91 GLN A CA 1
ATOM 650 C C . GLN A 1 91 ? -5.027 -25.219 -9.867 1 94.81 91 GLN A C 1
ATOM 652 O O . GLN A 1 91 ? -5.453 -26.094 -9.117 1 94.81 91 GLN A O 1
ATOM 657 N N . GLY A 1 92 ? -5.617 -24.094 -10.172 1 90.62 92 GLY A N 1
ATOM 658 C CA . GLY A 1 92 ? -6.996 -23.906 -9.742 1 90.62 92 GLY A CA 1
ATOM 659 C C . GLY A 1 92 ? -7.109 -23.359 -8.328 1 90.62 92 GLY A C 1
ATOM 660 O O . GLY A 1 92 ? -8.211 -23.141 -7.832 1 90.62 92 GLY A O 1
ATOM 661 N N . THR A 1 93 ? -6.066 -23.172 -7.652 1 92.75 93 THR A N 1
ATOM 662 C CA . THR A 1 93 ? -6.051 -22.672 -6.285 1 92.75 93 THR A CA 1
ATOM 663 C C . THR A 1 93 ? -5.641 -21.203 -6.25 1 92.75 93 THR A C 1
ATOM 665 O O . THR A 1 93 ? -4.77 -20.781 -7.012 1 92.75 93 THR A O 1
ATOM 668 N N . SER A 1 94 ? -6.301 -20.422 -5.383 1 93 94 SER A N 1
ATOM 669 C CA . SER A 1 94 ? -5.988 -19.016 -5.176 1 93 94 SER A CA 1
ATOM 670 C C . SER A 1 94 ? -5.816 -18.703 -3.691 1 93 94 SER A C 1
ATOM 672 O O . SER A 1 94 ? -5.727 -19.609 -2.865 1 93 94 SER A O 1
ATOM 674 N N . PHE A 1 95 ? -5.648 -17.422 -3.426 1 95.06 95 PHE A N 1
ATOM 675 C CA . PHE A 1 95 ? -5.504 -17 -2.039 1 95.06 95 PHE A CA 1
ATOM 676 C C . PHE A 1 95 ? -5.992 -15.562 -1.859 1 95.06 95 PHE A C 1
ATOM 678 O O . PHE A 1 95 ? -6.227 -14.852 -2.84 1 95.06 95 PHE A O 1
ATOM 685 N N . THR A 1 96 ? -6.184 -15.18 -0.572 1 95.31 96 THR A N 1
ATOM 686 C CA . THR A 1 96 ? -6.414 -13.789 -0.189 1 95.31 96 THR A CA 1
ATOM 687 C C . THR A 1 96 ? -5.594 -13.43 1.046 1 95.31 96 THR A C 1
ATOM 689 O O . THR A 1 96 ? -5.332 -14.281 1.896 1 95.31 96 THR A O 1
ATOM 692 N N . THR A 1 97 ? -5.18 -12.258 1.019 1 96.12 97 THR A N 1
ATOM 693 C CA . THR A 1 97 ? -4.418 -11.758 2.158 1 96.12 97 THR A CA 1
ATOM 694 C C . THR A 1 97 ? -5.336 -11.484 3.346 1 96.12 97 THR A C 1
ATOM 696 O O . THR A 1 97 ? -6.387 -10.859 3.193 1 96.12 97 THR A O 1
ATOM 699 N N . LEU A 1 98 ? -4.965 -11.977 4.484 1 97.56 98 LEU A N 1
ATOM 700 C CA . LEU A 1 98 ? -5.691 -11.688 5.715 1 97.56 98 LEU A CA 1
ATOM 701 C C . LEU A 1 98 ? -5.102 -10.477 6.422 1 97.56 98 LEU A C 1
ATOM 703 O O . LEU A 1 98 ? -5.84 -9.594 6.867 1 97.56 98 LEU A O 1
ATOM 707 N N . GLU A 1 99 ? -3.789 -10.477 6.508 1 98.12 99 GLU A N 1
ATOM 708 C CA . GLU A 1 99 ? -3.098 -9.375 7.176 1 98.12 99 GLU A CA 1
ATOM 709 C C . GLU A 1 99 ? -1.623 -9.336 6.789 1 98.12 99 GLU A C 1
ATOM 711 O O . GLU A 1 99 ? -1.059 -10.352 6.367 1 98.12 99 GLU A O 1
ATOM 716 N N . PHE A 1 100 ? -1.058 -8.109 6.887 1 98.06 100 PHE A N 1
ATOM 717 C CA . PHE A 1 100 ? 0.398 -8.031 6.891 1 98.06 100 PHE A CA 1
ATOM 718 C C . PHE A 1 100 ? 0.866 -6.781 7.637 1 98.06 100 PHE A C 1
ATOM 720 O O . PHE A 1 100 ? 0.09 -5.848 7.84 1 98.06 100 PHE A O 1
ATOM 727 N N . LYS A 1 101 ? 2.053 -6.887 8.102 1 98.56 101 LYS A N 1
ATOM 728 C CA . LYS A 1 101 ? 2.756 -5.809 8.797 1 98.56 101 LYS A CA 1
ATOM 729 C C . LYS A 1 101 ? 4.043 -5.434 8.062 1 98.56 101 LYS A C 1
ATOM 731 O O . LYS A 1 101 ? 4.777 -6.309 7.598 1 98.56 101 LYS A O 1
ATOM 736 N N . LEU A 1 102 ? 4.234 -4.117 8.023 1 98.5 102 LEU A N 1
ATOM 737 C CA . LEU A 1 102 ? 5.48 -3.709 7.383 1 98.5 102 LEU A CA 1
ATOM 738 C C . LEU A 1 102 ? 6.23 -2.701 8.25 1 98.5 102 LEU A C 1
ATOM 740 O O . LEU A 1 102 ? 5.625 -2.018 9.078 1 98.5 102 LEU A O 1
ATOM 744 N N . ASN A 1 103 ? 7.488 -2.723 8.07 1 98.62 103 ASN A N 1
ATOM 745 C CA . ASN A 1 103 ? 8.422 -1.787 8.68 1 98.62 103 ASN A CA 1
ATOM 746 C C . ASN A 1 103 ? 9.172 -0.974 7.633 1 98.62 103 ASN A C 1
ATOM 748 O O . ASN A 1 103 ? 9.68 -1.528 6.656 1 98.62 103 ASN A O 1
ATOM 752 N N . MET A 1 104 ? 9.141 0.282 7.844 1 97.25 104 MET A N 1
ATOM 753 C CA . MET A 1 104 ? 9.883 1.188 6.973 1 97.25 104 MET A CA 1
ATOM 754 C C . MET A 1 104 ? 11.141 1.705 7.668 1 97.25 104 MET A C 1
ATOM 756 O O . MET A 1 104 ? 11.047 2.447 8.648 1 97.25 104 MET A O 1
ATOM 760 N N . MET A 1 105 ? 12.273 1.422 7.059 1 97.38 105 MET A N 1
ATOM 761 C CA . MET A 1 105 ? 13.531 1.64 7.773 1 97.38 105 MET A CA 1
ATOM 762 C C . MET A 1 105 ? 14.328 2.773 7.141 1 97.38 105 MET A C 1
ATOM 764 O O . MET A 1 105 ? 15.07 3.475 7.832 1 97.38 105 MET A O 1
ATOM 768 N N . ARG A 1 106 ? 14.188 2.889 5.82 1 95.62 106 ARG A N 1
ATOM 769 C CA . ARG A 1 106 ? 14.906 3.924 5.086 1 95.62 106 ARG A CA 1
ATOM 770 C C . ARG A 1 106 ? 14.078 4.438 3.914 1 95.62 106 ARG A C 1
ATOM 772 O O . ARG A 1 106 ? 13.398 3.66 3.24 1 95.62 106 ARG A O 1
ATOM 779 N N . ALA A 1 107 ? 14.172 5.719 3.654 1 94.06 107 ALA A N 1
ATOM 780 C CA . ALA A 1 107 ? 13.5 6.309 2.498 1 94.06 107 ALA A CA 1
ATOM 781 C C . ALA A 1 107 ? 14.32 6.102 1.226 1 94.06 107 ALA A C 1
ATOM 783 O O . ALA A 1 107 ? 15.555 6.145 1.259 1 94.06 107 ALA A O 1
ATOM 784 N N . VAL A 1 108 ? 13.602 5.824 0.171 1 94.38 108 VAL A N 1
ATOM 785 C CA . VAL A 1 108 ? 14.219 5.895 -1.15 1 94.38 108 VAL A CA 1
ATOM 786 C C . VAL A 1 108 ? 13.672 7.105 -1.907 1 94.38 108 VAL A C 1
ATOM 788 O O . VAL A 1 108 ? 12.602 7.625 -1.575 1 94.38 108 VAL A O 1
ATOM 791 N N . ARG A 1 109 ? 14.484 7.578 -2.854 1 92.94 109 ARG A N 1
ATOM 792 C CA . ARG A 1 109 ? 14.016 8.648 -3.725 1 92.94 109 ARG A CA 1
ATOM 793 C C . ARG A 1 109 ? 13.383 8.086 -4.992 1 92.94 109 ARG A C 1
ATOM 795 O O . ARG A 1 109 ? 13.727 6.992 -5.43 1 92.94 109 ARG A O 1
ATOM 802 N N . PRO A 1 110 ? 12.43 8.898 -5.531 1 92.5 110 PRO A N 1
ATOM 803 C CA . PRO A 1 110 ? 11.945 8.477 -6.848 1 92.5 110 PRO A CA 1
ATOM 804 C C . PRO A 1 110 ? 13.078 8.219 -7.836 1 92.5 110 PRO A C 1
ATOM 806 O O . PRO A 1 110 ? 14.047 8.984 -7.879 1 92.5 110 PRO A O 1
ATOM 809 N N . GLY A 1 111 ? 12.992 7.094 -8.484 1 94.75 111 GLY A N 1
ATOM 810 C CA . GLY A 1 111 ? 14.008 6.766 -9.477 1 94.75 111 GLY A CA 1
ATOM 811 C C . GLY A 1 111 ? 15.117 5.898 -8.922 1 94.75 111 GLY A C 1
ATOM 812 O O . GLY A 1 111 ? 15.891 5.305 -9.688 1 94.75 111 GLY A O 1
ATOM 813 N N . ASP A 1 112 ? 15.305 5.836 -7.613 1 96.38 112 ASP A N 1
ATOM 814 C CA . ASP A 1 112 ? 16.312 4.953 -7.023 1 96.38 112 ASP A CA 1
ATOM 815 C C . ASP A 1 112 ? 15.984 3.488 -7.305 1 96.38 112 ASP A C 1
ATOM 817 O O . ASP A 1 112 ? 14.875 3.029 -7.047 1 96.38 112 ASP A O 1
ATOM 821 N N . PRO A 1 113 ? 16.938 2.764 -7.836 1 98.12 113 PRO A N 1
ATOM 822 C CA . PRO A 1 113 ? 16.672 1.339 -8.062 1 98.12 113 PRO A CA 1
ATOM 823 C C . PRO A 1 113 ? 16.562 0.549 -6.758 1 98.12 113 PRO A C 1
ATOM 825 O O . PRO A 1 113 ? 17.328 0.784 -5.82 1 98.12 113 PRO A O 1
ATOM 828 N N . VAL A 1 114 ? 15.57 -0.353 -6.742 1 98.56 114 VAL A N 1
ATOM 829 C CA . VAL A 1 114 ? 15.422 -1.252 -5.602 1 98.56 114 VAL A CA 1
ATOM 830 C C . VAL A 1 114 ? 15.203 -2.682 -6.098 1 98.56 114 VAL A C 1
ATOM 832 O O . VAL A 1 114 ? 14.875 -2.896 -7.266 1 98.56 114 VAL A O 1
ATOM 835 N N . THR A 1 115 ? 15.484 -3.631 -5.227 1 98.81 115 THR A N 1
ATOM 836 C CA . THR A 1 115 ? 15.078 -5.023 -5.387 1 98.81 115 THR A CA 1
ATOM 837 C C . THR A 1 115 ? 14.172 -5.461 -4.246 1 98.81 115 THR A C 1
ATOM 839 O O . THR A 1 115 ? 14.297 -4.977 -3.119 1 98.81 115 THR A O 1
ATOM 842 N N . ALA A 1 116 ? 13.227 -6.293 -4.562 1 98.88 116 ALA A N 1
ATOM 843 C CA . ALA A 1 116 ? 12.359 -6.891 -3.543 1 98.88 116 ALA A CA 1
ATOM 844 C C . ALA A 1 116 ? 12.297 -8.406 -3.701 1 98.88 116 ALA A C 1
ATOM 846 O O . ALA A 1 116 ? 12.25 -8.922 -4.82 1 98.88 116 ALA A O 1
ATOM 847 N N . GLU A 1 117 ? 12.297 -9.07 -2.592 1 98.88 117 GLU A N 1
ATOM 848 C CA . GLU A 1 117 ? 12.148 -10.516 -2.594 1 98.88 117 GLU A CA 1
ATOM 849 C C . GLU A 1 117 ? 11.086 -10.969 -1.592 1 98.88 117 GLU A C 1
ATOM 851 O O . GLU A 1 117 ? 11.086 -10.523 -0.44 1 98.88 117 GLU A O 1
ATOM 856 N N . GLY A 1 118 ? 10.141 -11.75 -2.066 1 98.81 118 GLY A N 1
ATOM 857 C CA . GLY A 1 118 ? 9.164 -12.422 -1.23 1 98.81 118 GLY A CA 1
ATOM 858 C C . GLY A 1 118 ? 9.438 -13.898 -1.054 1 98.81 118 GLY A C 1
ATOM 859 O O . GLY A 1 118 ? 9.984 -14.547 -1.952 1 98.81 118 GLY A O 1
ATOM 860 N N . ARG A 1 119 ? 8.984 -14.391 0.099 1 98.81 119 ARG A N 1
ATOM 861 C CA . ARG A 1 119 ? 9.164 -15.812 0.388 1 98.81 119 ARG A CA 1
ATOM 862 C C . ARG A 1 119 ? 8.008 -16.359 1.219 1 98.81 119 ARG A C 1
ATOM 864 O O . ARG A 1 119 ? 7.43 -15.633 2.035 1 98.81 119 ARG A O 1
ATOM 871 N N . VAL A 1 120 ? 7.793 -17.625 1.036 1 98.81 120 VAL A N 1
ATOM 872 C CA . VAL A 1 120 ? 6.895 -18.359 1.927 1 98.81 120 VAL A CA 1
ATOM 873 C C . VAL A 1 120 ? 7.672 -18.891 3.133 1 98.81 120 VAL A C 1
ATOM 875 O O . VAL A 1 120 ? 8.625 -19.656 2.979 1 98.81 120 VAL A O 1
ATOM 878 N N . ILE A 1 121 ? 7.273 -18.422 4.273 1 98.69 121 ILE A N 1
ATOM 879 C CA . ILE A 1 121 ? 7.898 -18.859 5.516 1 98.69 121 ILE A CA 1
ATOM 880 C C . ILE A 1 121 ? 7.301 -20.188 5.949 1 98.69 121 ILE A C 1
ATOM 882 O O . ILE A 1 121 ? 8.023 -21.094 6.375 1 98.69 121 ILE A O 1
ATOM 886 N N . HIS A 1 122 ? 6 -20.234 5.797 1 97.38 122 HIS A N 1
ATOM 887 C CA . HIS A 1 122 ? 5.258 -21.438 6.148 1 97.38 122 HIS A CA 1
ATOM 888 C C . HIS A 1 122 ? 3.994 -21.578 5.305 1 97.38 122 HIS A C 1
ATOM 890 O O . HIS A 1 122 ? 3.221 -20.625 5.184 1 97.38 122 HIS A O 1
ATOM 896 N N . GLY A 1 123 ? 3.82 -22.688 4.684 1 95.31 123 GLY A N 1
ATOM 897 C CA . GLY A 1 123 ? 2.635 -22.984 3.896 1 95.31 123 GLY A CA 1
ATOM 898 C C . GLY A 1 123 ? 1.815 -24.125 4.457 1 95.31 123 GLY A C 1
ATOM 899 O O . GLY A 1 123 ? 2.293 -25.266 4.527 1 95.31 123 GLY A O 1
ATOM 900 N N . GLY A 1 124 ? 0.639 -23.859 4.883 1 91.44 124 GLY A N 1
ATOM 901 C CA . GLY A 1 124 ? -0.277 -24.891 5.324 1 91.44 124 GLY A CA 1
ATOM 902 C C . GLY A 1 124 ? -1.366 -25.203 4.312 1 91.44 124 GLY A C 1
ATOM 903 O O . GLY A 1 124 ? -1.243 -24.859 3.137 1 91.44 124 GLY A O 1
ATOM 904 N N . ARG A 1 125 ? -2.43 -25.938 4.816 1 92.06 125 ARG A N 1
ATOM 905 C CA . ARG A 1 125 ? -3.562 -26.297 3.967 1 92.06 125 ARG A CA 1
ATOM 906 C C . ARG A 1 125 ? -4.473 -25.094 3.73 1 92.06 125 ARG A C 1
ATOM 908 O O . ARG A 1 125 ? -4.93 -24.875 2.607 1 92.06 125 ARG A O 1
ATOM 915 N N . ARG A 1 126 ? -4.598 -24.281 4.758 1 95.81 126 ARG A N 1
ATOM 916 C CA . ARG A 1 126 ? -5.586 -23.203 4.672 1 95.81 126 ARG A CA 1
ATOM 917 C C . ARG A 1 126 ? -4.93 -21.844 4.809 1 95.81 126 ARG A C 1
ATOM 919 O O . ARG A 1 126 ? -5.504 -20.828 4.41 1 95.81 126 ARG A O 1
ATOM 926 N N . THR A 1 127 ? -3.768 -21.844 5.449 1 97 127 THR A N 1
ATOM 927 C CA . THR A 1 127 ? -3.104 -20.562 5.656 1 97 127 THR A CA 1
ATOM 928 C C . THR A 1 127 ? -1.626 -20.656 5.285 1 97 127 THR A C 1
ATOM 930 O O . THR A 1 127 ? -1.057 -21.75 5.246 1 97 127 THR A O 1
ATOM 933 N N . ALA A 1 128 ? -1.09 -19.531 4.996 1 98.38 128 ALA A N 1
ATOM 934 C CA . ALA A 1 128 ? 0.343 -19.406 4.738 1 98.38 128 ALA A CA 1
ATOM 935 C C . ALA A 1 128 ? 0.915 -18.156 5.402 1 98.38 128 ALA A C 1
ATOM 937 O O . ALA A 1 128 ? 0.232 -17.141 5.504 1 98.38 128 ALA A O 1
ATOM 938 N N . VAL A 1 129 ? 2.115 -18.281 5.895 1 98.75 129 VAL A N 1
ATOM 939 C CA . VAL A 1 129 ? 2.889 -17.141 6.387 1 98.75 129 VAL A CA 1
ATOM 940 C C . VAL A 1 129 ? 3.953 -16.766 5.363 1 98.75 129 VAL A C 1
ATOM 942 O O . VAL A 1 129 ? 4.699 -17.625 4.883 1 98.75 129 VAL A O 1
ATOM 945 N N . VAL A 1 130 ? 3.969 -15.5 5.078 1 98.81 130 VAL A N 1
ATOM 946 C CA . VAL A 1 130 ? 4.855 -14.992 4.035 1 98.81 130 VAL A CA 1
ATOM 947 C C . VAL A 1 130 ? 5.641 -13.797 4.562 1 98.81 130 VAL A C 1
ATOM 949 O O . VAL A 1 130 ? 5.219 -13.141 5.516 1 98.81 130 VAL A O 1
ATOM 952 N N . ALA A 1 131 ? 6.828 -13.57 3.904 1 98.94 131 ALA A N 1
ATOM 953 C CA . ALA A 1 131 ? 7.668 -12.414 4.227 1 98.94 131 ALA A CA 1
ATOM 954 C C . ALA A 1 131 ? 8.281 -11.812 2.967 1 98.94 131 ALA A C 1
ATOM 956 O O . ALA A 1 131 ? 8.414 -12.492 1.945 1 98.94 131 ALA A O 1
ATOM 957 N N . ALA A 1 132 ? 8.617 -10.531 3.035 1 98.94 132 ALA A N 1
ATOM 958 C CA . ALA A 1 132 ? 9.297 -9.867 1.927 1 98.94 132 ALA A CA 1
ATOM 959 C C . ALA A 1 132 ? 10.219 -8.758 2.434 1 98.94 132 ALA A C 1
ATOM 961 O O . ALA A 1 132 ? 10.055 -8.266 3.551 1 98.94 132 ALA A O 1
ATOM 962 N N . GLU A 1 133 ? 11.133 -8.445 1.585 1 98.88 133 GLU A N 1
ATOM 963 C CA . GLU A 1 133 ? 12.102 -7.387 1.864 1 98.88 133 GLU A CA 1
ATOM 964 C C . GLU A 1 133 ? 12.398 -6.57 0.61 1 98.88 133 GLU A C 1
ATOM 966 O O . GLU A 1 133 ? 12.531 -7.125 -0.482 1 98.88 133 GLU A O 1
ATOM 971 N N . ILE A 1 134 ? 12.461 -5.242 0.793 1 98.88 134 ILE A N 1
ATOM 972 C CA . ILE A 1 134 ? 12.953 -4.34 -0.239 1 98.88 134 ILE A CA 1
ATOM 973 C C . ILE A 1 134 ? 14.359 -3.873 0.115 1 98.88 134 ILE A C 1
ATOM 975 O O . ILE A 1 134 ? 14.609 -3.428 1.238 1 98.88 134 ILE A O 1
ATOM 979 N N . THR A 1 135 ? 15.266 -3.918 -0.832 1 98.75 135 THR A N 1
ATOM 980 C CA . THR A 1 135 ? 16.656 -3.508 -0.626 1 98.75 135 THR A CA 1
ATOM 981 C C . THR A 1 135 ? 17.062 -2.461 -1.656 1 98.75 135 THR A C 1
ATOM 983 O O . THR A 1 135 ? 16.656 -2.529 -2.816 1 98.75 135 THR A O 1
ATOM 986 N N . ALA A 1 136 ? 17.766 -1.469 -1.214 1 97.69 136 ALA A N 1
ATOM 987 C CA . ALA A 1 136 ? 18.422 -0.459 -2.037 1 97.69 136 ALA A CA 1
ATOM 988 C C . ALA A 1 136 ? 19.875 -0.254 -1.603 1 97.69 136 ALA A C 1
ATOM 990 O O . ALA A 1 136 ? 20.156 -0.073 -0.415 1 97.69 136 ALA A O 1
ATOM 991 N N . GLU A 1 137 ? 20.781 -0.333 -2.553 1 95.25 137 GLU A N 1
ATOM 992 C CA . GLU A 1 137 ? 22.203 -0.124 -2.289 1 95.25 137 GLU A CA 1
ATOM 993 C C . GLU A 1 137 ? 22.703 -1.057 -1.19 1 95.25 137 GLU A C 1
ATOM 995 O O . GLU A 1 137 ? 23.469 -0.637 -0.309 1 95.25 137 GLU A O 1
ATOM 1000 N N . GLY A 1 138 ? 22.219 -2.201 -1.204 1 94.62 138 GLY A N 1
ATOM 1001 C CA . GLY A 1 138 ? 22.703 -3.25 -0.328 1 94.62 138 GLY A CA 1
ATOM 1002 C C . GLY A 1 138 ? 22.125 -3.182 1.073 1 94.62 138 GLY A C 1
ATOM 1003 O O . GLY A 1 138 ? 22.531 -3.951 1.951 1 94.62 138 GLY A O 1
ATOM 1004 N N . ARG A 1 139 ? 21.188 -2.314 1.31 1 97.12 139 ARG A N 1
ATOM 1005 C CA . ARG A 1 139 ? 20.562 -2.176 2.627 1 97.12 139 ARG A CA 1
ATOM 1006 C C . ARG A 1 139 ? 19.062 -2.377 2.553 1 97.12 139 ARG A C 1
ATOM 1008 O O . ARG A 1 139 ? 18.422 -1.959 1.586 1 97.12 139 ARG A O 1
ATOM 1015 N N . THR A 1 140 ? 18.531 -3.008 3.623 1 98.19 140 THR A N 1
ATOM 1016 C CA . THR A 1 140 ? 17.094 -3.152 3.723 1 98.19 140 THR A CA 1
ATOM 1017 C C . THR A 1 140 ? 16.422 -1.798 3.951 1 98.19 140 THR A C 1
ATOM 1019 O O . THR A 1 140 ? 16.812 -1.057 4.855 1 98.19 140 THR A O 1
ATOM 1022 N N . VAL A 1 141 ? 15.414 -1.493 3.117 1 98.25 141 VAL A N 1
ATOM 1023 C CA . VAL A 1 141 ? 14.742 -0.213 3.299 1 98.25 141 VAL A CA 1
ATOM 1024 C C . VAL A 1 141 ? 13.352 -0.441 3.893 1 98.25 141 VAL A C 1
ATOM 1026 O O . VAL A 1 141 ? 12.789 0.451 4.531 1 98.25 141 VAL A O 1
ATOM 1029 N N . ALA A 1 142 ? 12.766 -1.625 3.668 1 98.69 142 ALA A N 1
ATOM 1030 C CA . ALA A 1 142 ? 11.477 -2.006 4.242 1 98.69 142 ALA A CA 1
ATOM 1031 C C . ALA A 1 142 ? 11.312 -3.521 4.258 1 98.69 142 ALA A C 1
ATOM 1033 O O . ALA A 1 142 ? 11.922 -4.227 3.449 1 98.69 142 ALA A O 1
ATOM 1034 N N . ALA A 1 143 ? 10.531 -4 5.172 1 98.88 143 ALA A N 1
ATOM 1035 C CA . ALA A 1 143 ? 10.234 -5.426 5.281 1 98.88 143 ALA A CA 1
ATOM 1036 C C . ALA A 1 143 ? 8.812 -5.656 5.781 1 98.88 143 ALA A C 1
ATOM 1038 O O . ALA A 1 143 ? 8.211 -4.77 6.398 1 98.88 143 ALA A O 1
ATOM 1039 N N . ALA A 1 144 ? 8.312 -6.836 5.441 1 98.88 144 ALA A N 1
ATOM 1040 C CA . ALA A 1 144 ? 6.945 -7.145 5.848 1 98.88 144 ALA A CA 1
ATOM 1041 C C . ALA A 1 144 ? 6.777 -8.641 6.117 1 98.88 144 ALA A C 1
ATOM 1043 O O . ALA A 1 144 ? 7.523 -9.461 5.574 1 98.88 144 ALA A O 1
ATOM 1044 N N . THR A 1 145 ? 5.832 -8.953 6.965 1 98.81 145 THR A N 1
ATOM 1045 C CA . THR A 1 145 ? 5.309 -10.297 7.172 1 98.81 145 THR A CA 1
ATOM 1046 C C . THR A 1 145 ? 3.785 -10.305 7.086 1 98.81 145 THR A C 1
ATOM 1048 O O . THR A 1 145 ? 3.133 -9.328 7.465 1 98.81 145 THR A O 1
ATOM 1051 N N . GLY A 1 146 ? 3.258 -11.422 6.543 1 98.56 146 GLY A N 1
ATOM 1052 C CA . GLY A 1 146 ? 1.815 -11.484 6.375 1 98.56 146 GLY A CA 1
ATOM 1053 C C . GLY A 1 146 ? 1.266 -12.891 6.469 1 98.56 146 GLY A C 1
ATOM 1054 O O . GLY A 1 146 ? 2.029 -13.859 6.492 1 98.56 146 GLY A O 1
ATOM 1055 N N . THR A 1 147 ? -0.005 -12.906 6.594 1 98.62 147 THR A N 1
ATOM 1056 C CA . THR A 1 147 ? -0.754 -14.156 6.582 1 98.62 147 THR A CA 1
ATOM 1057 C C . THR A 1 147 ? -1.818 -14.141 5.488 1 98.62 147 THR A C 1
ATOM 1059 O O . THR A 1 147 ? -2.521 -13.141 5.316 1 98.62 147 THR A O 1
ATOM 1062 N N . CYS A 1 148 ? -1.89 -15.227 4.793 1 97.94 148 CYS A N 1
ATOM 1063 C CA . CYS A 1 148 ? -2.865 -15.375 3.721 1 97.94 148 CYS A CA 1
ATOM 1064 C C . CYS A 1 148 ? -3.756 -16.594 3.961 1 97.94 148 CYS A C 1
ATOM 1066 O O . CYS A 1 148 ? -3.338 -17.562 4.605 1 97.94 148 CYS A O 1
ATOM 1068 N N . LEU A 1 149 ? -4.957 -16.5 3.463 1 97.38 149 LEU A N 1
ATOM 1069 C CA . LEU A 1 149 ? -5.887 -17.609 3.406 1 97.38 149 LEU A CA 1
ATOM 1070 C C . LEU A 1 149 ? -5.855 -18.281 2.031 1 97.38 149 LEU A C 1
ATOM 1072 O O . LEU A 1 149 ? -6.039 -17.609 1.013 1 97.38 149 LEU A O 1
ATOM 1076 N N . ILE A 1 150 ? -5.617 -19.531 2.004 1 96.5 150 ILE A N 1
ATOM 1077 C CA . ILE A 1 150 ? -5.625 -20.281 0.751 1 96.5 150 ILE A CA 1
ATOM 1078 C C . ILE A 1 150 ? -7.051 -20.703 0.421 1 96.5 150 ILE A C 1
ATOM 1080 O O . ILE A 1 150 ? -7.742 -21.297 1.262 1 96.5 150 ILE A O 1
ATOM 1084 N N . LEU A 1 151 ? -7.418 -20.344 -0.8 1 92.06 151 LEU A N 1
ATOM 1085 C CA . LEU A 1 151 ? -8.789 -20.594 -1.231 1 92.06 151 LEU A CA 1
ATOM 1086 C C . LEU A 1 151 ? -8.859 -21.828 -2.109 1 92.06 151 LEU A C 1
ATOM 1088 O O . LEU A 1 151 ? -8.211 -21.906 -3.154 1 92.06 151 LEU A O 1
ATOM 1092 N N . SER A 1 152 ? -8.922 -23.016 -1.685 1 77.62 152 SER A N 1
ATOM 1093 C CA . SER A 1 152 ? -9.016 -24.266 -2.43 1 77.62 152 SER A CA 1
ATOM 1094 C C . SER A 1 152 ? -10.43 -24.5 -2.928 1 77.62 152 SER A C 1
ATOM 1096 O O . SER A 1 152 ? -11.398 -24.031 -2.328 1 77.62 152 SER A O 1
ATOM 1098 N N . MET B 1 1 ? -14.039 23.359 -9.961 1 46.28 1 MET B N 1
ATOM 1099 C CA . MET B 1 1 ? -12.672 23.656 -10.375 1 46.28 1 MET B CA 1
ATOM 1100 C C . MET B 1 1 ? -11.766 22.453 -10.164 1 46.28 1 MET B C 1
ATOM 1102 O O . MET B 1 1 ? -11.828 21.797 -9.117 1 46.28 1 MET B O 1
ATOM 1106 N N . THR B 1 2 ? -11.102 21.953 -11.156 1 60.81 2 THR B N 1
ATOM 1107 C CA . THR B 1 2 ? -10.234 20.781 -11.102 1 60.81 2 THR B CA 1
ATOM 1108 C C . THR B 1 2 ? -9.094 21 -10.109 1 60.81 2 THR B C 1
ATOM 1110 O O . THR B 1 2 ? -8.383 22 -10.18 1 60.81 2 THR B O 1
ATOM 1113 N N . ARG B 1 3 ? -9.102 20.328 -8.977 1 77.62 3 ARG B N 1
ATOM 1114 C CA . ARG B 1 3 ? -8.062 20.484 -7.973 1 77.62 3 ARG B CA 1
ATOM 1115 C C . ARG B 1 3 ? -6.684 20.203 -8.57 1 77.62 3 ARG B C 1
ATOM 1117 O O . ARG B 1 3 ? -6.5 19.234 -9.305 1 77.62 3 ARG B O 1
ATOM 1124 N N . PRO B 1 4 ? -5.789 21.172 -8.367 1 85.75 4 PRO B N 1
ATOM 1125 C CA . PRO B 1 4 ? -4.441 20.906 -8.883 1 85.75 4 PRO B CA 1
ATOM 1126 C C . PRO B 1 4 ? -3.846 19.609 -8.336 1 85.75 4 PRO B C 1
ATOM 1128 O O . PRO B 1 4 ? -4.215 19.172 -7.246 1 85.75 4 PRO B O 1
ATOM 1131 N N . ILE B 1 5 ? -3.018 19.031 -9.164 1 85.94 5 ILE B N 1
ATOM 1132 C CA . ILE B 1 5 ? -2.324 17.797 -8.797 1 85.94 5 ILE B CA 1
ATOM 1133 C C . ILE B 1 5 ? -0.826 18.062 -8.68 1 85.94 5 ILE B C 1
ATOM 1135 O O . ILE B 1 5 ? -0.236 18.719 -9.547 1 85.94 5 ILE B O 1
ATOM 1139 N N . GLY B 1 6 ? -0.3 17.641 -7.57 1 84.62 6 GLY B N 1
ATOM 1140 C CA . GLY B 1 6 ? 1.119 17.844 -7.324 1 84.62 6 GLY B CA 1
ATOM 1141 C C . GLY B 1 6 ? 1.473 17.844 -5.848 1 84.62 6 GLY B C 1
ATOM 1142 O O . GLY B 1 6 ? 0.788 17.203 -5.043 1 84.62 6 GLY B O 1
ATOM 1143 N N . THR B 1 7 ? 2.688 18.375 -5.543 1 82.81 7 THR B N 1
ATOM 1144 C CA . THR B 1 7 ? 3.131 18.547 -4.164 1 82.81 7 THR B CA 1
ATOM 1145 C C . THR B 1 7 ? 3.521 20 -3.904 1 82.81 7 THR B C 1
ATOM 1147 O O . THR B 1 7 ? 3.91 20.719 -4.828 1 82.81 7 THR B O 1
ATOM 1150 N N . LEU B 1 8 ? 3.336 20.438 -2.705 1 83.94 8 LEU B N 1
ATOM 1151 C CA . LEU B 1 8 ? 3.781 21.766 -2.342 1 83.94 8 LEU B CA 1
ATOM 1152 C C . LEU B 1 8 ? 5.297 21.828 -2.203 1 83.94 8 LEU B C 1
ATOM 1154 O O . LEU B 1 8 ? 5.918 20.859 -1.751 1 83.94 8 LEU B O 1
ATOM 1158 N N . ALA B 1 9 ? 5.762 23.031 -2.559 1 85.5 9 ALA B N 1
ATOM 1159 C CA . ALA B 1 9 ? 7.18 23.266 -2.301 1 85.5 9 ALA B CA 1
ATOM 1160 C C . ALA B 1 9 ? 7.488 23.172 -0.808 1 85.5 9 ALA B C 1
ATOM 1162 O O . ALA B 1 9 ? 6.648 23.531 0.026 1 85.5 9 ALA B O 1
ATOM 1163 N N . PRO B 1 10 ? 8.664 22.641 -0.605 1 84.31 10 PRO B N 1
ATOM 1164 C CA . PRO B 1 10 ? 9.023 22.5 0.807 1 84.31 10 PRO B CA 1
ATOM 1165 C C . PRO B 1 10 ? 8.82 23.781 1.606 1 84.31 10 PRO B C 1
ATOM 1167 O O . PRO B 1 10 ? 8.336 23.734 2.74 1 84.31 10 PRO B O 1
ATOM 1170 N N . GLU B 1 11 ? 9.094 24.875 1.073 1 87 11 GLU B N 1
ATOM 1171 C CA . GLU B 1 11 ? 8.984 26.156 1.769 1 87 11 GLU B CA 1
ATOM 1172 C C . GLU B 1 11 ? 7.523 26.516 2.043 1 87 11 GLU B C 1
ATOM 1174 O O . GLU B 1 11 ? 7.211 27.125 3.066 1 87 11 GLU B O 1
ATOM 1179 N N . GLU B 1 12 ? 6.645 26.188 1.115 1 87.94 12 GLU B N 1
ATOM 1180 C CA . GLU B 1 12 ? 5.219 26.453 1.291 1 87.94 12 GLU B CA 1
ATOM 1181 C C . GLU B 1 12 ? 4.629 25.578 2.396 1 87.94 12 GLU B C 1
ATOM 1183 O O . GLU B 1 12 ? 3.818 26.047 3.199 1 87.94 12 GLU B O 1
ATOM 1188 N N . ARG B 1 13 ? 5.078 24.391 2.439 1 83.81 13 ARG B N 1
ATOM 1189 C CA . ARG B 1 13 ? 4.602 23.453 3.455 1 83.81 13 ARG B CA 1
ATOM 1190 C C . ARG B 1 13 ? 5.062 23.875 4.848 1 83.81 13 ARG B C 1
ATOM 1192 O O . ARG B 1 13 ? 4.309 23.781 5.812 1 83.81 13 ARG B O 1
ATOM 1199 N N . ALA B 1 14 ? 6.27 24.391 4.859 1 86.75 14 ALA B N 1
ATOM 1200 C CA . ALA B 1 14 ? 6.863 24.766 6.137 1 86.75 14 ALA B CA 1
ATOM 1201 C C . ALA B 1 14 ? 6.176 26 6.711 1 86.75 14 ALA B C 1
ATOM 1203 O O . ALA B 1 14 ? 6.328 26.312 7.895 1 86.75 14 ALA B O 1
ATOM 1204 N N . ALA B 1 15 ? 5.418 26.625 5.918 1 91 15 ALA B N 1
ATOM 1205 C CA . ALA B 1 15 ? 4.785 27.859 6.336 1 91 15 ALA B CA 1
ATOM 1206 C C . ALA B 1 15 ? 3.4 27.609 6.918 1 91 15 ALA B C 1
ATOM 1208 O O . ALA B 1 15 ? 2.742 28.531 7.398 1 91 15 ALA B O 1
ATOM 1209 N N . MET B 1 16 ? 3.027 26.359 6.91 1 92.81 16 MET B N 1
ATOM 1210 C CA . MET B 1 16 ? 1.692 26 7.375 1 92.81 16 MET B CA 1
ATOM 1211 C C . MET B 1 16 ? 1.769 24.969 8.5 1 92.81 16 MET B C 1
ATOM 1213 O O . MET B 1 16 ? 2.691 24.156 8.539 1 92.81 16 MET B O 1
ATOM 1217 N N . SER B 1 17 ? 0.769 25.156 9.438 1 96 17 SER B N 1
ATOM 1218 C CA . SER B 1 17 ? 0.572 24.016 10.32 1 96 17 SER B CA 1
ATOM 1219 C C . SER B 1 17 ? 0.079 22.797 9.547 1 96 17 SER B C 1
ATOM 1221 O O . SER B 1 17 ? -0.417 22.922 8.422 1 96 17 SER B O 1
ATOM 1223 N N . GLY B 1 18 ? 0.231 21.641 10.164 1 96.12 18 GLY B N 1
ATOM 1224 C CA . GLY B 1 18 ? -0.307 20.438 9.523 1 96.12 18 GLY B CA 1
ATOM 1225 C C . GLY B 1 18 ? -1.792 20.547 9.227 1 96.12 18 GLY B C 1
ATOM 1226 O O . GLY B 1 18 ? -2.246 20.141 8.156 1 96.12 18 GLY B O 1
ATOM 1227 N N . LEU B 1 19 ? -2.508 21.078 10.18 1 97.88 19 LEU B N 1
ATOM 1228 C CA . LEU B 1 19 ? -3.949 21.203 10.008 1 97.88 19 LEU B CA 1
ATOM 1229 C C . LEU B 1 19 ? -4.273 22.156 8.852 1 97.88 19 LEU B C 1
ATOM 1231 O O . LEU B 1 19 ? -5.133 21.844 8.016 1 97.88 19 LEU B O 1
ATOM 1235 N N . ASP B 1 20 ? -3.594 23.266 8.812 1 97.31 20 ASP B N 1
ATOM 1236 C CA . ASP B 1 20 ? -3.824 24.219 7.734 1 97.31 20 ASP B CA 1
ATOM 1237 C C . ASP B 1 20 ? -3.512 23.609 6.371 1 97.31 20 ASP B C 1
ATOM 1239 O O . ASP B 1 20 ? -4.23 23.828 5.398 1 97.31 20 ASP B O 1
ATOM 1243 N N . PHE B 1 21 ? -2.457 22.875 6.336 1 95.62 21 PHE B N 1
ATOM 1244 C CA . PHE B 1 21 ? -2.066 22.203 5.102 1 95.62 21 PHE B CA 1
ATOM 1245 C C . PHE B 1 21 ? -3.141 21.219 4.652 1 95.62 21 PHE B C 1
ATOM 1247 O O . PHE B 1 21 ? -3.6 21.266 3.508 1 95.62 21 PHE B O 1
ATOM 1254 N N . MET B 1 22 ? -3.637 20.359 5.566 1 96.44 22 MET B N 1
ATOM 1255 C CA . MET B 1 22 ? -4.641 19.375 5.207 1 96.44 22 MET B CA 1
ATOM 1256 C C . MET B 1 22 ? -5.945 20.031 4.785 1 96.44 22 MET B C 1
ATOM 1258 O O . MET B 1 22 ? -6.602 19.594 3.846 1 96.44 22 MET B O 1
ATOM 1262 N N . ARG B 1 23 ? -6.25 21.094 5.422 1 97.5 23 ARG B N 1
ATOM 1263 C CA . ARG B 1 23 ? -7.477 21.812 5.07 1 97.5 23 ARG B CA 1
ATOM 1264 C C . ARG B 1 23 ? -7.336 22.5 3.721 1 97.5 23 ARG B C 1
ATOM 1266 O O . ARG B 1 23 ? -8.305 22.609 2.965 1 97.5 23 ARG B O 1
ATOM 1273 N N . ALA B 1 24 ? -6.145 22.969 3.434 1 95.5 24 ALA B N 1
ATOM 1274 C CA . ALA B 1 24 ? -5.891 23.547 2.121 1 95.5 24 ALA B CA 1
ATOM 1275 C C . ALA B 1 24 ? -6.07 22.516 1.014 1 95.5 24 ALA B C 1
ATOM 1277 O O . ALA B 1 24 ? -6.547 22.844 -0.076 1 95.5 24 ALA B O 1
ATOM 1278 N N . VAL B 1 25 ? -5.664 21.328 1.274 1 93.75 25 VAL B N 1
ATOM 1279 C CA . VAL B 1 25 ? -5.883 20.25 0.315 1 93.75 25 VAL B CA 1
ATOM 1280 C C . VAL B 1 25 ? -7.379 20 0.151 1 93.75 25 VAL B C 1
ATOM 1282 O O . VAL B 1 25 ? -7.875 19.875 -0.971 1 93.75 25 VAL B O 1
ATOM 1285 N N . VAL B 1 26 ? -8.078 19.969 1.246 1 96.06 26 VAL B N 1
ATOM 1286 C CA . VAL B 1 26 ? -9.516 19.703 1.235 1 96.06 26 VAL B CA 1
ATOM 1287 C C . VAL B 1 26 ? -10.234 20.797 0.452 1 96.06 26 VAL B C 1
ATOM 1289 O O . VAL B 1 26 ? -11.125 20.516 -0.357 1 96.06 26 VAL B O 1
ATOM 1292 N N . ASP B 1 27 ? -9.758 22 0.646 1 95 27 ASP B N 1
ATOM 1293 C CA . ASP B 1 27 ? -10.492 23.109 0.056 1 95 27 ASP B CA 1
ATOM 1294 C C . ASP B 1 27 ? -9.984 23.422 -1.348 1 95 27 ASP B C 1
ATOM 1296 O O . ASP B 1 27 ? -10.492 24.328 -2.012 1 95 27 ASP B O 1
ATOM 1300 N N . GLY B 1 28 ? -8.953 22.75 -1.753 1 92.81 28 GLY B N 1
ATOM 1301 C CA . GLY B 1 28 ? -8.492 22.875 -3.127 1 92.81 28 GLY B CA 1
ATOM 1302 C C . GLY B 1 28 ? -7.48 23.984 -3.326 1 92.81 28 GLY B C 1
ATOM 1303 O O . GLY B 1 28 ? -7.102 24.297 -4.457 1 92.81 28 GLY B O 1
ATOM 1304 N N . THR B 1 29 ? -7.004 24.609 -2.277 1 92.94 29 THR B N 1
ATOM 1305 C CA . THR B 1 29 ? -6.004 25.672 -2.4 1 92.94 29 THR B CA 1
ATOM 1306 C C . THR B 1 29 ? -4.594 25.078 -2.385 1 92.94 29 THR B C 1
ATOM 1308 O O . THR B 1 29 ? -3.631 25.766 -2.746 1 92.94 29 THR B O 1
ATOM 1311 N N . ALA B 1 30 ? -4.43 23.875 -1.956 1 92.19 30 ALA B N 1
ATOM 1312 C CA . ALA B 1 30 ? -3.217 23.078 -2.125 1 92.19 30 ALA B CA 1
ATOM 1313 C C . ALA B 1 30 ? -3.482 21.859 -2.998 1 92.19 30 ALA B C 1
ATOM 1315 O O . ALA B 1 30 ? -4.609 21.359 -3.049 1 92.19 30 ALA B O 1
ATOM 1316 N N . PRO B 1 31 ? -2.529 21.453 -3.676 1 91 31 PRO B N 1
ATOM 1317 C CA . PRO B 1 31 ? -2.738 20.344 -4.617 1 91 31 PRO B CA 1
ATOM 1318 C C . PRO B 1 31 ? -2.996 19.016 -3.914 1 91 31 PRO B C 1
ATOM 1320 O O . PRO B 1 31 ? -2.551 18.812 -2.781 1 91 31 PRO B O 1
ATOM 1323 N N . GLN B 1 32 ? -3.762 18.188 -4.668 1 88.75 32 GLN B N 1
ATOM 1324 C CA . GLN B 1 32 ? -3.826 16.766 -4.312 1 88.75 32 GLN B CA 1
ATOM 1325 C C . GLN B 1 32 ? -2.559 16.031 -4.742 1 88.75 32 GLN B C 1
ATOM 1327 O O . GLN B 1 32 ? -1.922 16.406 -5.73 1 88.75 32 GLN B O 1
ATOM 1332 N N . VAL B 1 33 ? -2.246 15 -4.023 1 86.25 33 VAL B N 1
ATOM 1333 C CA . VAL B 1 33 ? -1.023 14.281 -4.371 1 86.25 33 VAL B CA 1
ATOM 1334 C C . VAL B 1 33 ? -1.301 13.312 -5.523 1 86.25 33 VAL B C 1
ATOM 1336 O O . VAL B 1 33 ? -2.369 12.703 -5.582 1 86.25 33 VAL B O 1
ATOM 1339 N N . PRO B 1 34 ? -0.382 13.156 -6.41 1 83.31 34 PRO B N 1
ATOM 1340 C CA . PRO B 1 34 ? -0.565 12.344 -7.613 1 83.31 34 PRO B CA 1
ATOM 1341 C C . PRO B 1 34 ? -0.984 10.906 -7.297 1 83.31 34 PRO B C 1
ATOM 1343 O O . PRO B 1 34 ? -1.882 10.367 -7.949 1 83.31 34 PRO B O 1
ATOM 1346 N N . MET B 1 35 ? -0.468 10.336 -6.332 1 87.56 35 MET B N 1
ATOM 1347 C CA . MET B 1 35 ? -0.76 8.938 -6.027 1 87.56 35 MET B CA 1
ATOM 1348 C C . MET B 1 35 ? -2.217 8.766 -5.609 1 87.56 35 MET B C 1
ATOM 1350 O O . MET B 1 35 ? -2.861 7.781 -5.984 1 87.56 35 MET B O 1
ATOM 1354 N N . HIS B 1 36 ? -2.744 9.727 -4.852 1 91.31 36 HIS B N 1
ATOM 1355 C CA . HIS B 1 36 ? -4.145 9.656 -4.445 1 91.31 36 HIS B CA 1
ATOM 1356 C C . HIS B 1 36 ? -5.07 9.664 -5.656 1 91.31 36 HIS B C 1
ATOM 1358 O O . HIS B 1 36 ? -5.984 8.844 -5.75 1 91.31 36 HIS B O 1
ATOM 1364 N N . VAL B 1 37 ? -4.723 10.5 -6.566 1 87.88 37 VAL B N 1
ATOM 1365 C CA . VAL B 1 37 ? -5.535 10.648 -7.77 1 87.88 37 VAL B CA 1
ATOM 1366 C C . VAL B 1 37 ? -5.457 9.375 -8.609 1 87.88 37 VAL B C 1
ATOM 1368 O O . VAL B 1 37 ? -6.477 8.867 -9.078 1 87.88 37 VAL B O 1
ATOM 1371 N N . HIS B 1 38 ? -4.305 8.906 -8.719 1 86.94 38 HIS B N 1
ATOM 1372 C CA . HIS B 1 38 ? -4.082 7.707 -9.508 1 86.94 38 HIS B CA 1
ATOM 1373 C C . HIS B 1 38 ? -4.805 6.508 -8.906 1 86.94 38 HIS B C 1
ATOM 1375 O O . HIS B 1 38 ? -5.332 5.66 -9.633 1 86.94 38 HIS B O 1
ATOM 1381 N N . LEU B 1 39 ? -4.895 6.473 -7.68 1 92.38 39 LEU B N 1
ATOM 1382 C CA . LEU B 1 39 ? -5.473 5.324 -6.996 1 92.38 39 LEU B CA 1
ATOM 1383 C C . LEU B 1 39 ? -6.969 5.512 -6.781 1 92.38 39 LEU B C 1
ATOM 1385 O O . LEU B 1 39 ? -7.66 4.59 -6.348 1 92.38 39 LEU B O 1
ATOM 1389 N N . GLY B 1 40 ? -7.438 6.738 -7.008 1 94.81 40 GLY B N 1
ATOM 1390 C CA . GLY B 1 40 ? -8.875 6.957 -7.043 1 94.81 40 GLY B CA 1
ATOM 1391 C C . GLY B 1 40 ? -9.453 7.348 -5.695 1 94.81 40 GLY B C 1
ATOM 1392 O O . GLY B 1 40 ? -10.586 6.984 -5.371 1 94.81 40 GLY B O 1
ATOM 1393 N N . PHE B 1 41 ? -8.617 8.008 -4.867 1 95.88 41 PHE B N 1
ATOM 1394 C CA . PHE B 1 41 ? -9.203 8.5 -3.627 1 95.88 41 PHE B CA 1
ATOM 1395 C C . PHE B 1 41 ? -8.75 9.93 -3.346 1 95.88 41 PHE B C 1
ATOM 1397 O O . PHE B 1 41 ? -7.746 10.391 -3.896 1 95.88 41 PHE B O 1
ATOM 1404 N N . THR B 1 42 ? -9.531 10.617 -2.475 1 96.06 42 THR B N 1
ATOM 1405 C CA . THR B 1 42 ? -9.273 12.023 -2.213 1 96.06 42 THR B CA 1
ATOM 1406 C C . THR B 1 42 ? -9.562 12.367 -0.755 1 96.06 42 THR B C 1
ATOM 1408 O O . THR B 1 42 ? -10.516 11.844 -0.168 1 96.06 42 THR B O 1
ATOM 1411 N N . LEU B 1 43 ? -8.75 13.25 -0.211 1 97.31 43 LEU B N 1
ATOM 1412 C CA . LEU B 1 43 ? -8.984 13.789 1.124 1 97.31 43 LEU B CA 1
ATOM 1413 C C . LEU B 1 43 ? -10.188 14.727 1.127 1 97.31 43 LEU B C 1
ATOM 1415 O O . LEU B 1 43 ? -10.258 15.656 0.321 1 97.31 43 LEU B O 1
ATOM 1419 N N . VAL B 1 44 ? -11.133 14.469 2.092 1 98.06 44 VAL B N 1
ATOM 1420 C CA . VAL B 1 44 ? -12.344 15.281 2.037 1 98.06 44 VAL B CA 1
ATOM 1421 C C . VAL B 1 44 ? -12.602 15.914 3.402 1 98.06 44 VAL B C 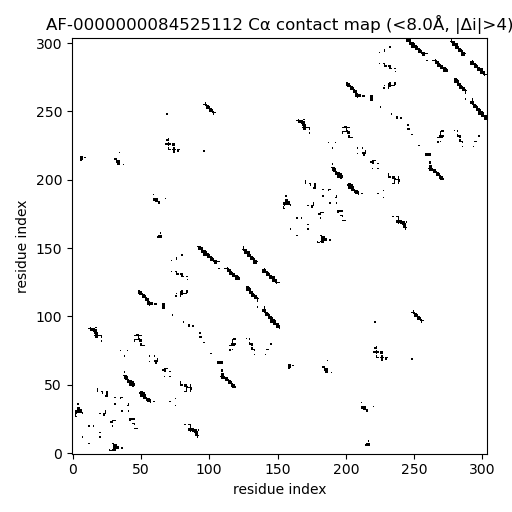1
ATOM 1423 O O . VAL B 1 44 ? -13.461 16.797 3.535 1 98.06 44 VAL B O 1
ATOM 1426 N N . ARG B 1 45 ? -11.883 15.453 4.371 1 98.62 45 ARG B N 1
ATOM 1427 C CA . ARG B 1 45 ? -12.086 15.977 5.719 1 98.62 45 ARG B CA 1
ATOM 1428 C C . ARG B 1 45 ? -10.766 16.047 6.484 1 98.62 45 ARG B C 1
ATOM 1430 O O . ARG B 1 45 ? -9.961 15.109 6.426 1 98.62 45 ARG B O 1
ATOM 1437 N N . ALA B 1 46 ? -10.555 17.141 7.191 1 98.5 46 ALA B N 1
ATOM 1438 C CA . ALA B 1 46 ? -9.398 17.312 8.07 1 98.5 46 ALA B CA 1
ATOM 1439 C C . ALA B 1 46 ? -9.805 18.016 9.359 1 98.5 46 ALA B C 1
ATOM 1441 O O . ALA B 1 46 ? -10.25 19.172 9.336 1 98.5 46 ALA B O 1
ATOM 1442 N N . ASP B 1 47 ? -9.734 17.359 10.414 1 98.69 47 ASP B N 1
ATOM 1443 C CA . ASP B 1 47 ? -9.906 17.859 11.781 1 98.69 47 ASP B CA 1
ATOM 1444 C C . ASP B 1 47 ? -8.719 17.469 12.656 1 98.69 47 ASP B C 1
ATOM 1446 O O . ASP B 1 47 ? -7.938 16.578 12.297 1 98.69 47 ASP B O 1
ATOM 1450 N N . PRO B 1 48 ? -8.539 18.188 13.742 1 98.44 48 PRO B N 1
ATOM 1451 C CA . PRO B 1 48 ? -7.414 17.812 14.602 1 98.44 48 PRO B CA 1
ATOM 1452 C C . PRO B 1 48 ? -7.43 16.328 14.961 1 98.44 48 PRO B C 1
ATOM 1454 O O . PRO B 1 48 ? -8.336 15.867 15.656 1 98.44 48 PRO B O 1
ATOM 1457 N N . GLY B 1 49 ? -6.477 15.609 14.453 1 98.62 49 GLY B N 1
ATOM 1458 C CA . GLY B 1 49 ? -6.301 14.195 14.742 1 98.62 49 GLY B CA 1
ATOM 1459 C C . GLY B 1 49 ? -7.188 13.297 13.898 1 98.62 49 GLY B C 1
ATOM 1460 O O . GLY B 1 49 ? -7.355 12.117 14.211 1 98.62 49 GLY B O 1
ATOM 1461 N N . LEU B 1 50 ? -7.844 13.883 12.906 1 98.75 50 LEU B N 1
ATOM 1462 C CA . LEU B 1 50 ? -8.773 13.117 12.086 1 98.75 50 LEU B CA 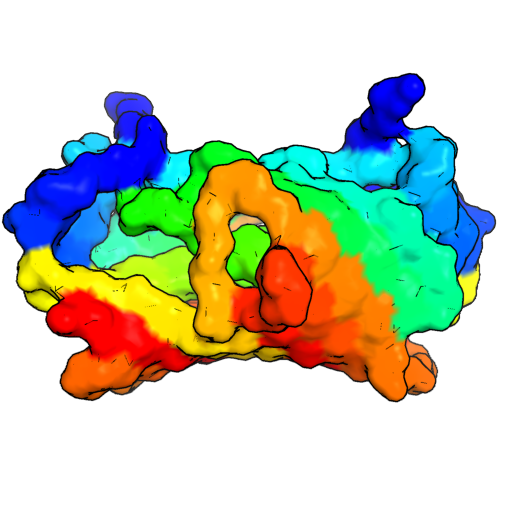1
ATOM 1463 C C . LEU B 1 50 ? -8.641 13.5 10.617 1 98.75 50 LEU B C 1
ATOM 1465 O O . LEU B 1 50 ? -8.523 14.688 10.281 1 98.75 50 LEU B O 1
ATOM 1469 N N . ALA B 1 51 ? -8.609 12.5 9.742 1 98.75 51 ALA B N 1
ATOM 1470 C CA . ALA B 1 51 ? -8.633 12.703 8.297 1 98.75 51 ALA B CA 1
ATOM 1471 C C . ALA B 1 51 ? -9.625 11.758 7.629 1 98.75 51 ALA B C 1
ATOM 1473 O O . ALA B 1 51 ? -9.68 10.57 7.957 1 98.75 51 ALA B O 1
ATOM 1474 N N . GLY B 1 52 ? -10.391 12.289 6.711 1 98.81 52 GLY B N 1
ATOM 1475 C CA . GLY B 1 52 ? -11.375 11.5 5.977 1 98.81 52 GLY B CA 1
ATOM 1476 C C . GLY B 1 52 ? -11.125 11.492 4.48 1 98.81 52 GLY B C 1
ATOM 1477 O O . GLY B 1 52 ? -10.781 12.516 3.893 1 98.81 52 GLY B O 1
ATOM 1478 N N . PHE B 1 53 ? -11.297 10.305 3.895 1 98.62 53 PHE B N 1
ATOM 1479 C CA . PHE B 1 53 ? -11.164 10.109 2.457 1 98.62 53 PHE B CA 1
ATOM 1480 C C . PHE B 1 53 ? -12.422 9.477 1.881 1 98.62 53 PHE B C 1
ATOM 1482 O O . PHE B 1 53 ? -13.141 8.766 2.584 1 98.62 53 PHE B O 1
ATOM 1489 N N . VAL B 1 54 ? -12.656 9.734 0.614 1 98.5 54 VAL B N 1
ATOM 1490 C CA . VAL B 1 54 ? -13.602 8.977 -0.207 1 98.5 54 VAL B CA 1
ATOM 1491 C C . VAL B 1 54 ? -12.914 8.516 -1.489 1 98.5 54 VAL B C 1
ATOM 1493 O O . VAL B 1 54 ? -11.93 9.117 -1.928 1 98.5 54 VAL B O 1
ATOM 1496 N N . GLY B 1 55 ? -13.438 7.355 -1.989 1 97.06 55 GLY B N 1
ATOM 1497 C CA . GLY B 1 55 ? -12.828 6.922 -3.236 1 97.06 55 GLY B CA 1
ATOM 1498 C C . GLY B 1 55 ? -13.398 5.621 -3.764 1 97.06 55 GLY B C 1
ATOM 1499 O O . GLY B 1 55 ? -14.383 5.105 -3.219 1 97.06 55 GLY B O 1
ATOM 1500 N N . ALA B 1 56 ? -12.812 5.238 -4.844 1 97.56 56 ALA B N 1
ATOM 1501 C CA . ALA B 1 56 ? -13.047 3.961 -5.508 1 97.56 56 ALA B CA 1
ATOM 1502 C C . ALA B 1 56 ? -11.812 3.512 -6.285 1 97.56 56 ALA B C 1
ATOM 1504 O O . ALA B 1 56 ? -11.227 4.293 -7.043 1 97.56 56 ALA B O 1
ATOM 1505 N N . ALA B 1 57 ? -11.508 2.215 -6.047 1 94.69 57 ALA B N 1
ATOM 1506 C CA . ALA B 1 57 ? -10.352 1.707 -6.785 1 94.69 57 ALA B CA 1
ATOM 1507 C C . ALA B 1 57 ? -10.562 1.835 -8.289 1 94.69 57 ALA B C 1
ATOM 1509 O O . ALA B 1 57 ? -11.648 1.537 -8.797 1 94.69 57 ALA B O 1
ATOM 1510 N N . THR B 1 58 ? -9.539 2.291 -8.953 1 90.19 58 THR B N 1
ATOM 1511 C CA . THR B 1 58 ? -9.594 2.373 -10.406 1 90.19 58 THR B CA 1
ATOM 1512 C C . THR B 1 58 ? -9.242 1.029 -11.039 1 90.19 58 THR B C 1
ATOM 1514 O O . THR B 1 58 ? -8.797 0.11 -10.344 1 90.19 58 THR B O 1
ATOM 1517 N N . GLU B 1 59 ? -9.406 0.898 -12.336 1 86.06 59 GLU B N 1
ATOM 1518 C CA . GLU B 1 59 ? -9.062 -0.318 -13.062 1 86.06 59 GLU B CA 1
ATOM 1519 C C . GLU B 1 59 ? -7.555 -0.564 -13.039 1 86.06 59 GLU B C 1
ATOM 1521 O O . GLU B 1 59 ? -7.098 -1.68 -13.305 1 86.06 59 GLU B O 1
ATOM 1526 N N . GLU B 1 60 ? -6.816 0.459 -12.703 1 85.94 60 GLU B N 1
ATOM 1527 C CA . GLU B 1 60 ? -5.363 0.346 -12.656 1 85.94 60 GLU B CA 1
ATOM 1528 C C . GLU B 1 60 ? -4.902 -0.294 -11.352 1 85.94 60 GLU B C 1
ATOM 1530 O O . GLU B 1 60 ? -3.727 -0.64 -11.203 1 85.94 60 GLU B O 1
ATOM 1535 N N . CYS B 1 61 ? -5.875 -0.556 -10.469 1 89.81 61 CYS B N 1
ATOM 1536 C CA . CYS B 1 61 ? -5.523 -1.03 -9.133 1 89.81 61 CYS B CA 1
ATOM 1537 C C . CYS B 1 61 ? -5.797 -2.523 -9 1 89.81 61 CYS B C 1
ATOM 1539 O O . CYS B 1 61 ? -6.062 -3.012 -7.898 1 89.81 61 CYS B O 1
ATOM 1541 N N . LEU B 1 62 ? -5.66 -3.199 -10.07 1 86.56 62 LEU B N 1
ATOM 1542 C CA . LEU B 1 62 ? -6.004 -4.617 -10.008 1 86.56 62 LEU B CA 1
ATOM 1543 C C . LEU B 1 62 ? -4.77 -5.461 -9.719 1 86.56 62 LEU B C 1
ATOM 1545 O O . LEU B 1 62 ? -3.654 -5.094 -10.094 1 86.56 62 LEU B O 1
ATOM 1549 N N . ASN B 1 63 ? -5.035 -6.543 -9.023 1 83.25 63 ASN B N 1
ATOM 1550 C CA . ASN B 1 63 ? -4.008 -7.566 -8.844 1 83.25 63 ASN B CA 1
ATOM 1551 C C . ASN B 1 63 ? -4.027 -8.586 -9.977 1 83.25 63 ASN B C 1
ATOM 1553 O O . ASN B 1 63 ? -4.852 -8.492 -10.891 1 83.25 63 ASN B O 1
ATOM 1557 N N . PRO B 1 64 ? -3.051 -9.461 -9.992 1 77.44 64 PRO B N 1
ATOM 1558 C CA . PRO B 1 64 ? -2.967 -10.438 -11.078 1 77.44 64 PRO B CA 1
ATOM 1559 C C . PRO B 1 64 ? -4.227 -11.297 -11.195 1 77.44 64 PRO B C 1
ATOM 1561 O O . PRO B 1 64 ? -4.512 -11.836 -12.266 1 77.44 64 PRO B O 1
ATOM 1564 N N . MET B 1 65 ? -4.992 -11.344 -10.125 1 79.38 65 MET B N 1
ATOM 1565 C CA . MET B 1 65 ? -6.191 -12.18 -10.117 1 79.38 65 MET B CA 1
ATOM 1566 C C . MET B 1 65 ? -7.414 -11.375 -10.539 1 79.38 65 MET B C 1
ATOM 1568 O O . MET B 1 65 ? -8.516 -11.914 -10.625 1 79.38 65 MET B O 1
ATOM 1572 N N . GLY B 1 66 ? -7.273 -10.109 -10.789 1 81.44 66 GLY B N 1
ATOM 1573 C CA . GLY B 1 66 ? -8.359 -9.266 -11.273 1 81.44 66 GLY B CA 1
ATOM 1574 C C . GLY B 1 66 ? -9.109 -8.562 -10.156 1 81.44 66 GLY B C 1
ATOM 1575 O O . GLY B 1 66 ? -10.062 -7.828 -10.414 1 81.44 66 GLY B O 1
ATOM 1576 N N . GLY B 1 67 ? -8.758 -8.828 -8.984 1 88.88 67 GLY B N 1
ATOM 1577 C CA . GLY B 1 67 ? -9.289 -8.086 -7.855 1 88.88 67 GLY B CA 1
ATOM 1578 C C . GLY B 1 67 ? -8.461 -6.867 -7.5 1 88.88 67 GLY B C 1
ATOM 1579 O O . GLY B 1 67 ? -7.398 -6.637 -8.086 1 88.88 67 GLY B O 1
ATOM 1580 N N . VAL B 1 68 ? -9.031 -6.043 -6.59 1 92.5 68 VAL B N 1
ATOM 1581 C CA . VAL B 1 68 ? -8.289 -4.871 -6.137 1 92.5 68 VAL B CA 1
ATOM 1582 C C . VAL B 1 68 ? -7.039 -5.312 -5.383 1 92.5 68 VAL B C 1
ATOM 1584 O O . VAL B 1 68 ? -7.109 -6.148 -4.48 1 92.5 68 VAL B O 1
ATOM 1587 N N . HIS B 1 69 ? -5.918 -4.75 -5.785 1 94.06 69 HIS B N 1
ATOM 1588 C CA . HIS B 1 69 ? -4.621 -5.09 -5.211 1 94.06 69 HIS B CA 1
ATOM 1589 C C . HIS B 1 69 ? -4.559 -4.73 -3.732 1 94.06 69 HIS B C 1
ATOM 1591 O O . HIS B 1 69 ? -5.066 -3.684 -3.322 1 94.06 69 HIS B O 1
ATOM 1597 N N . GLY B 1 70 ? -3.881 -5.52 -2.9 1 93.69 70 GLY B N 1
ATOM 1598 C CA . GLY B 1 70 ? -3.688 -5.234 -1.488 1 93.69 70 GLY B CA 1
ATOM 1599 C C . GLY B 1 70 ? -3.002 -3.904 -1.237 1 93.69 70 GLY B C 1
ATOM 1600 O O . GLY B 1 70 ? -3.248 -3.254 -0.219 1 93.69 70 GLY B O 1
ATOM 1601 N N . GLY B 1 71 ? -2.164 -3.566 -2.156 1 94.38 71 GLY B N 1
ATOM 1602 C CA . GLY B 1 71 ? -1.462 -2.297 -2.061 1 94.38 71 GLY B CA 1
ATOM 1603 C C . GLY B 1 71 ? -2.387 -1.097 -2.125 1 94.38 71 GLY B C 1
ATOM 1604 O O . GLY B 1 71 ? -2.053 -0.02 -1.627 1 94.38 71 GLY B O 1
ATOM 1605 N N . TRP B 1 72 ? -3.494 -1.26 -2.787 1 96 72 TRP B N 1
ATOM 1606 C CA . TRP B 1 72 ? -4.465 -0.171 -2.83 1 96 72 TRP B CA 1
ATOM 1607 C C . TRP B 1 72 ? -5.023 0.117 -1.441 1 96 72 TRP B C 1
ATOM 1609 O O . TRP B 1 72 ? -5.059 1.271 -1.006 1 96 72 TRP B O 1
ATOM 1619 N N . TYR B 1 73 ? -5.441 -0.967 -0.724 1 97.44 73 TYR B N 1
ATOM 1620 C CA . TYR B 1 73 ? -5.934 -0.815 0.64 1 97.44 73 TYR B CA 1
ATOM 1621 C C . TYR B 1 73 ? -4.867 -0.2 1.54 1 97.44 73 TYR B C 1
ATOM 1623 O O . TYR B 1 73 ? -5.148 0.725 2.305 1 97.44 73 TYR B O 1
ATOM 1631 N N . ALA B 1 74 ? -3.693 -0.728 1.398 1 97.75 74 ALA B N 1
ATOM 1632 C CA . ALA B 1 74 ? -2.58 -0.244 2.209 1 97.75 74 ALA B CA 1
ATOM 1633 C C . ALA B 1 74 ? -2.338 1.244 1.975 1 97.75 74 ALA B C 1
ATOM 1635 O O . ALA B 1 74 ? -2.092 1.997 2.92 1 97.75 74 ALA B O 1
ATOM 1636 N N . SER B 1 75 ? -2.379 1.65 0.742 1 96.94 75 SER B N 1
ATOM 1637 C CA . SER B 1 75 ? -2.125 3.043 0.39 1 96.94 75 SER B CA 1
ATOM 1638 C C . SER B 1 75 ? -3.174 3.969 1 1 96.94 75 SER B C 1
ATOM 1640 O O . SER B 1 75 ? -2.84 5.027 1.531 1 96.94 75 SER B O 1
ATOM 1642 N N . LEU B 1 76 ? -4.395 3.574 0.875 1 98 76 LEU B N 1
ATOM 1643 C CA . LEU B 1 76 ? -5.48 4.387 1.412 1 98 76 LEU B CA 1
ATOM 1644 C C . LEU B 1 76 ? -5.406 4.457 2.934 1 98 76 LEU B C 1
ATOM 1646 O O . LEU B 1 76 ? -5.559 5.535 3.518 1 98 76 LEU B O 1
ATOM 1650 N N . LEU B 1 77 ? -5.121 3.334 3.549 1 98.62 77 LEU B N 1
ATOM 1651 C CA . LEU B 1 77 ? -4.988 3.297 5 1 98.62 77 LEU B CA 1
ATOM 1652 C C . LEU B 1 77 ? -3.801 4.137 5.461 1 98.62 77 LEU B C 1
ATOM 1654 O O . LEU B 1 77 ? -3.912 4.906 6.414 1 98.62 77 LEU B O 1
ATOM 1658 N N . ASP B 1 78 ? -2.721 3.975 4.828 1 98.12 78 ASP B N 1
ATOM 1659 C CA . ASP B 1 78 ? -1.526 4.762 5.121 1 98.12 78 ASP B CA 1
ATOM 1660 C C . ASP B 1 78 ? -1.807 6.258 4.984 1 98.12 78 ASP B C 1
ATOM 1662 O O . ASP B 1 78 ? -1.409 7.051 5.84 1 98.12 78 ASP B O 1
ATOM 1666 N N . SER B 1 79 ? -2.463 6.648 3.908 1 97.5 79 SER B N 1
ATOM 1667 C CA . SER B 1 79 ? -2.795 8.047 3.664 1 97.5 79 SER B CA 1
ATOM 1668 C C . SER B 1 79 ? -3.68 8.60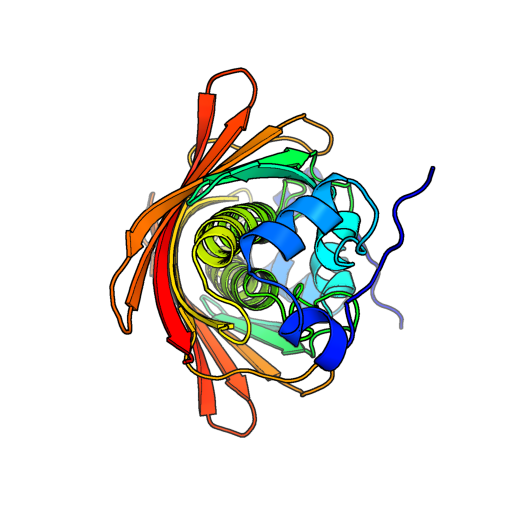9 4.773 1 97.5 79 SER B C 1
ATOM 1670 O O . SER B 1 79 ? -3.443 9.711 5.266 1 97.5 79 SER B O 1
ATOM 1672 N N . ALA B 1 80 ? -4.688 7.828 5.129 1 98.5 80 ALA B N 1
ATOM 1673 C CA . ALA B 1 80 ? -5.602 8.273 6.18 1 98.5 80 ALA B CA 1
ATOM 1674 C C . ALA B 1 80 ? -4.871 8.453 7.504 1 98.5 80 ALA B C 1
ATOM 1676 O O . ALA B 1 80 ? -5.055 9.469 8.188 1 98.5 80 ALA B O 1
ATOM 1677 N N . MET B 1 81 ? -4.051 7.473 7.836 1 98.38 81 MET B N 1
ATOM 1678 C CA . MET B 1 81 ? -3.271 7.547 9.07 1 98.38 81 MET B CA 1
ATOM 1679 C C . MET B 1 81 ? -2.316 8.734 9.039 1 98.38 81 MET B C 1
ATOM 1681 O O . MET B 1 81 ? -2.287 9.539 9.969 1 98.38 81 MET B O 1
ATOM 1685 N N . GLY B 1 82 ? -1.566 8.867 8 1 97.38 82 GLY B N 1
ATOM 1686 C CA . GLY B 1 82 ? -0.586 9.938 7.879 1 97.38 82 GLY B CA 1
ATOM 1687 C C . GLY B 1 82 ? -1.207 11.32 7.895 1 97.38 82 GLY B C 1
ATOM 1688 O O . GLY B 1 82 ? -0.693 12.227 8.555 1 97.38 82 GLY B O 1
ATOM 1689 N N . CYS B 1 83 ? -2.281 11.484 7.184 1 97.31 83 CYS B N 1
ATOM 1690 C CA . CYS B 1 83 ? -2.939 12.789 7.125 1 97.31 83 CYS B CA 1
ATOM 1691 C C . CYS B 1 83 ? -3.545 13.148 8.477 1 97.31 83 CYS B C 1
ATOM 1693 O O . CYS B 1 83 ? -3.529 14.312 8.875 1 97.31 83 CYS B O 1
ATOM 1695 N N . ALA B 1 84 ? -4.129 12.156 9.164 1 98.56 84 ALA B N 1
ATOM 1696 C CA . ALA B 1 84 ? -4.621 12.422 10.516 1 98.56 84 ALA B CA 1
ATOM 1697 C C . ALA B 1 84 ? -3.502 12.938 11.414 1 98.56 84 ALA B C 1
ATOM 1699 O O . ALA B 1 84 ? -3.682 13.93 12.133 1 98.56 84 ALA B O 1
ATOM 1700 N N . LEU B 1 85 ? -2.391 12.266 11.375 1 98.19 85 LEU B N 1
ATOM 1701 C CA . LEU B 1 85 ? -1.259 12.711 12.188 1 98.19 85 LEU B CA 1
ATOM 1702 C C . LEU B 1 85 ? -0.82 14.109 11.789 1 98.19 85 LEU B C 1
ATOM 1704 O O . LEU B 1 85 ? -0.565 14.953 12.648 1 98.19 85 LEU B O 1
ATOM 1708 N N . MET B 1 86 ? -0.725 14.336 10.531 1 96.56 86 MET B N 1
ATOM 1709 C CA . MET B 1 86 ? -0.292 15.633 10.031 1 96.56 86 MET B CA 1
ATOM 1710 C C . MET B 1 86 ? -1.136 16.75 10.633 1 96.56 86 MET B C 1
ATOM 1712 O O . MET B 1 86 ? -0.613 17.812 10.977 1 96.56 86 MET B O 1
ATOM 1716 N N . THR B 1 87 ? -2.418 16.516 10.781 1 97.62 87 THR B N 1
ATOM 1717 C CA . THR B 1 87 ? -3.316 17.547 11.281 1 97.62 87 THR B CA 1
ATOM 1718 C C . THR B 1 87 ? -2.91 17.984 12.688 1 97.62 87 THR B C 1
ATOM 1720 O O . THR B 1 87 ? -3.352 19.016 13.172 1 97.62 87 THR B O 1
ATOM 1723 N N . THR B 1 88 ? -2.113 17.25 13.367 1 97.88 88 THR B N 1
ATOM 1724 C CA . THR B 1 88 ? -1.79 17.562 14.75 1 97.88 88 THR B CA 1
ATOM 1725 C C . THR B 1 88 ? -0.42 18.234 14.852 1 97.88 88 THR B C 1
ATOM 1727 O O . THR B 1 88 ? -0.013 18.656 15.938 1 97.88 88 THR B O 1
ATOM 1730 N N . LEU B 1 89 ? 0.303 18.281 13.82 1 96.44 89 LEU B N 1
ATOM 1731 C CA . LEU B 1 89 ? 1.691 18.734 13.875 1 96.44 89 LEU B CA 1
ATOM 1732 C C . LEU B 1 89 ? 1.785 20.234 13.688 1 96.44 89 LEU B C 1
ATOM 1734 O O . LEU B 1 89 ? 1.107 20.812 12.828 1 96.44 89 LEU B O 1
ATOM 1738 N N . PRO B 1 90 ? 2.605 20.844 14.516 1 95.5 90 PRO B N 1
ATOM 1739 C CA . PRO B 1 90 ? 2.797 22.297 14.344 1 95.5 90 PRO B CA 1
ATOM 1740 C C . PRO B 1 90 ? 3.568 22.641 13.07 1 95.5 90 PRO B C 1
ATOM 1742 O O . PRO B 1 90 ? 4.09 21.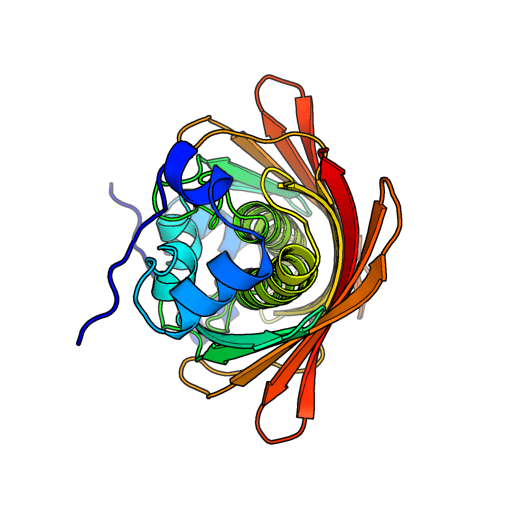734 12.398 1 95.5 90 PRO B O 1
ATOM 1745 N N . GLN B 1 91 ? 3.508 23.875 12.727 1 94.75 91 GLN B N 1
ATOM 1746 C CA . GLN B 1 91 ? 4.258 24.391 11.586 1 94.75 91 GLN B CA 1
ATOM 1747 C C . GLN B 1 91 ? 5.719 23.953 11.641 1 94.75 91 GLN B C 1
ATOM 1749 O O . GLN B 1 91 ? 6.34 23.984 12.711 1 94.75 91 GLN B O 1
ATOM 1754 N N . GLY B 1 92 ? 6.164 23.5 10.516 1 90.56 92 GLY B N 1
ATOM 1755 C CA . GLY B 1 92 ? 7.574 23.156 10.398 1 90.56 92 GLY B CA 1
ATOM 1756 C C . GLY B 1 92 ? 7.891 21.75 10.867 1 90.56 92 GLY B C 1
ATOM 1757 O O . GLY B 1 92 ? 9.039 21.312 10.812 1 90.56 92 GLY B O 1
ATOM 1758 N N . THR B 1 93 ? 6.961 21.031 11.344 1 92.69 93 THR B N 1
ATOM 1759 C CA . THR B 1 93 ? 7.145 19.672 11.836 1 92.69 93 THR B CA 1
ATOM 1760 C C . THR B 1 93 ? 6.625 18.656 10.82 1 92.69 93 THR B C 1
ATOM 1762 O O . THR B 1 93 ? 5.602 18.891 10.172 1 92.69 93 THR B O 1
ATOM 1765 N N . SER B 1 94 ? 7.359 17.547 10.656 1 93 94 SER B N 1
ATOM 1766 C CA . SER B 1 94 ? 6.973 16.453 9.789 1 93 94 SER B CA 1
ATOM 1767 C C . SER B 1 94 ? 7.039 15.109 10.516 1 93 94 SER B C 1
ATOM 1769 O O . SER B 1 94 ? 7.168 15.078 11.742 1 93 94 SER B O 1
ATOM 1771 N N . PHE B 1 95 ? 6.82 14.062 9.75 1 95.19 95 PHE B N 1
ATOM 1772 C CA . PHE B 1 95 ? 6.891 12.727 10.336 1 95.19 95 PHE B CA 1
ATOM 1773 C C . PHE B 1 95 ? 7.285 11.695 9.281 1 95.19 95 PHE B C 1
ATOM 1775 O O . PHE B 1 95 ? 7.285 11.992 8.086 1 95.19 95 PHE B O 1
ATOM 1782 N N . THR B 1 96 ? 7.668 10.5 9.789 1 95.38 96 THR B N 1
ATOM 1783 C CA . THR B 1 96 ? 7.848 9.32 8.938 1 95.38 96 THR B CA 1
ATOM 1784 C C . THR B 1 96 ? 7.234 8.086 9.594 1 95.38 96 THR B C 1
ATOM 1786 O O . THR B 1 96 ? 7.203 7.98 10.82 1 95.38 96 THR B O 1
ATOM 1789 N N . THR B 1 97 ? 6.719 7.305 8.758 1 96.19 97 THR B N 1
ATOM 1790 C CA . THR B 1 97 ? 6.129 6.059 9.242 1 96.19 97 THR B CA 1
ATOM 1791 C C . THR B 1 97 ? 7.219 5.059 9.625 1 96.19 97 THR B C 1
ATOM 1793 O O . THR B 1 97 ? 8.172 4.848 8.867 1 96.19 97 THR B O 1
ATOM 1796 N N . LEU B 1 98 ? 7.098 4.496 10.789 1 97.56 98 LEU B N 1
ATOM 1797 C CA . LEU B 1 98 ? 8 3.436 11.219 1 97.56 98 LEU B CA 1
ATOM 1798 C C . LEU B 1 98 ? 7.449 2.062 10.852 1 97.56 98 LEU B C 1
ATOM 1800 O O . LEU B 1 98 ? 8.18 1.21 10.344 1 97.56 98 LEU B O 1
ATOM 1804 N N . GLU B 1 99 ? 6.168 1.886 11.156 1 98.12 99 GLU B N 1
ATOM 1805 C CA . GLU B 1 99 ? 5.516 0.609 10.867 1 98.12 99 GLU B CA 1
ATOM 1806 C C . GLU B 1 99 ? 3.998 0.755 10.859 1 98.12 99 GLU B C 1
ATOM 1808 O O . GLU B 1 99 ? 3.453 1.687 11.453 1 98.12 99 GLU B O 1
ATOM 1813 N N . PHE B 1 100 ? 3.369 -0.162 10.094 1 98.12 100 PHE B N 1
ATOM 1814 C CA . PHE B 1 100 ? 1.935 -0.34 10.289 1 98.12 100 PHE B CA 1
ATOM 1815 C C . PHE B 1 100 ? 1.506 -1.75 9.898 1 98.12 100 PHE B C 1
ATOM 1817 O O . PHE B 1 100 ? 2.227 -2.449 9.18 1 98.12 100 PHE B O 1
ATOM 1824 N N . LYS B 1 101 ? 0.432 -2.135 10.484 1 98.56 101 LYS B N 1
ATOM 1825 C CA . LYS B 1 101 ? -0.225 -3.412 10.227 1 98.56 101 LYS B CA 1
ATOM 1826 C C . LYS B 1 101 ? -1.645 -3.205 9.711 1 98.56 101 LYS B C 1
ATOM 1828 O O . LYS B 1 101 ? -2.373 -2.344 10.203 1 98.56 101 LYS B O 1
ATOM 1833 N N . LEU B 1 102 ? -1.948 -4.051 8.711 1 98.5 102 LEU B N 1
ATOM 1834 C CA . LEU B 1 102 ? -3.316 -3.938 8.227 1 98.5 102 LEU B CA 1
ATOM 1835 C C . LEU B 1 102 ? -3.98 -5.309 8.141 1 98.5 102 LEU B C 1
ATOM 1837 O O . LEU B 1 102 ? -3.295 -6.328 8.039 1 98.5 102 LEU B O 1
ATOM 1841 N N . ASN B 1 103 ? -5.246 -5.25 8.266 1 98.62 103 ASN B N 1
ATOM 1842 C CA . ASN B 1 103 ? -6.129 -6.402 8.109 1 98.62 103 ASN B CA 1
ATOM 1843 C C . ASN B 1 103 ? -7.117 -6.203 6.969 1 98.62 103 ASN B C 1
ATOM 1845 O O . ASN B 1 103 ? -7.742 -5.145 6.855 1 98.62 103 ASN B O 1
ATOM 1849 N N . MET B 1 104 ? -7.152 -7.184 6.152 1 97.25 104 MET B N 1
ATOM 1850 C CA . MET B 1 104 ? -8.109 -7.184 5.051 1 97.25 104 MET B CA 1
ATOM 1851 C C . MET B 1 104 ? -9.266 -8.141 5.332 1 97.25 104 MET B C 1
ATOM 1853 O O . MET B 1 104 ? -9.07 -9.352 5.387 1 97.25 104 MET B O 1
ATOM 1857 N N . MET B 1 105 ? -10.469 -7.57 5.352 1 97.31 105 MET B N 1
ATOM 1858 C CA . MET B 1 105 ? -11.594 -8.352 5.859 1 97.31 105 MET B CA 1
ATOM 1859 C C . MET B 1 105 ? -12.578 -8.68 4.742 1 97.31 105 MET B C 1
ATOM 1861 O O . MET B 1 105 ? -13.25 -9.711 4.785 1 97.31 105 MET B O 1
ATOM 1865 N N . ARG B 1 106 ? -12.68 -7.75 3.799 1 95.56 106 ARG B N 1
ATOM 1866 C CA . ARG B 1 106 ? -13.586 -7.934 2.676 1 95.56 106 ARG B CA 1
ATOM 1867 C C . ARG B 1 106 ? -13.016 -7.316 1.402 1 95.56 106 ARG B C 1
ATOM 1869 O O . ARG B 1 106 ? -12.398 -6.25 1.445 1 95.56 106 ARG B O 1
ATOM 1876 N N . ALA B 1 107 ? -13.273 -7.957 0.284 1 94 107 ALA B N 1
ATOM 1877 C CA . ALA B 1 107 ? -12.867 -7.414 -1.007 1 94 107 ALA B CA 1
ATOM 1878 C C . ALA B 1 107 ? -13.875 -6.391 -1.518 1 94 107 ALA B C 1
ATOM 1880 O O . ALA B 1 107 ? -15.086 -6.551 -1.325 1 94 107 ALA B O 1
ATOM 1881 N N . VAL B 1 108 ? -13.336 -5.348 -2.094 1 94.31 108 VAL B N 1
ATOM 1882 C CA . VAL B 1 108 ? -14.18 -4.449 -2.879 1 94.31 108 VAL B CA 1
ATOM 1883 C C . VAL B 1 108 ? -13.875 -4.629 -4.367 1 94.31 108 VAL B C 1
ATOM 1885 O O . VAL B 1 108 ? -12.812 -5.133 -4.734 1 94.31 108 VAL B O 1
ATOM 1888 N N . ARG B 1 109 ? -14.883 -4.289 -5.184 1 92.88 109 ARG B N 1
ATOM 1889 C CA . ARG B 1 109 ? -14.664 -4.297 -6.625 1 92.88 109 ARG B CA 1
ATOM 1890 C C . ARG B 1 109 ? -14.219 -2.924 -7.117 1 92.88 109 ARG B C 1
ATOM 1892 O O . ARG B 1 109 ? -14.547 -1.904 -6.508 1 92.88 109 ARG B O 1
ATOM 1899 N N . PRO B 1 110 ? -13.445 -2.971 -8.227 1 92.5 110 PRO B N 1
ATOM 1900 C CA . PRO B 1 110 ? -13.172 -1.662 -8.828 1 92.5 110 PRO B CA 1
ATOM 1901 C C . PRO B 1 110 ? -14.438 -0.841 -9.062 1 92.5 110 PRO B C 1
ATOM 1903 O O . PRO B 1 110 ? -15.453 -1.383 -9.492 1 92.5 110 PRO B O 1
ATOM 1906 N N . GLY B 1 111 ? -14.367 0.396 -8.641 1 94.69 111 GLY B N 1
ATOM 1907 C CA . GLY B 1 111 ? -15.516 1.272 -8.836 1 94.69 111 GLY B CA 1
ATOM 1908 C C . GLY B 1 111 ? -16.438 1.335 -7.637 1 94.69 111 GLY B C 1
ATOM 1909 O O . GLY B 1 111 ? -17.266 2.234 -7.535 1 94.69 111 GLY B O 1
ATOM 1910 N N . ASP B 1 112 ? -16.375 0.377 -6.73 1 96.31 112 ASP B N 1
ATOM 1911 C CA . ASP B 1 112 ? -17.188 0.424 -5.516 1 96.31 112 ASP B CA 1
ATOM 1912 C C . ASP B 1 112 ? -16.797 1.617 -4.645 1 96.31 112 ASP B C 1
ATOM 1914 O O . ASP B 1 112 ? -15.625 1.812 -4.336 1 96.31 112 ASP B O 1
ATOM 1918 N N . PRO B 1 113 ? -17.75 2.408 -4.27 1 98.12 113 PRO B N 1
ATOM 1919 C CA . PRO B 1 113 ? -17.422 3.527 -3.383 1 98.12 113 PRO B CA 1
ATOM 1920 C C . PRO B 1 113 ? -17.016 3.07 -1.984 1 98.12 113 PRO B C 1
ATOM 1922 O O . PRO B 1 113 ? -17.625 2.148 -1.431 1 98.12 113 PRO B O 1
ATOM 1925 N N . VAL B 1 114 ? -15.969 3.727 -1.47 1 98.56 114 VAL B N 1
ATOM 1926 C CA . VAL B 1 114 ? -15.555 3.465 -0.097 1 98.56 114 VAL B CA 1
ATOM 1927 C C . VAL B 1 114 ? -15.312 4.785 0.63 1 98.56 114 VAL B C 1
ATOM 1929 O O . VAL B 1 114 ? -15.172 5.836 -0.005 1 98.56 114 VAL B O 1
ATOM 1932 N N . THR B 1 115 ? -15.352 4.723 1.946 1 98.75 115 THR B N 1
ATOM 1933 C CA . THR B 1 115 ? -14.875 5.785 2.824 1 98.75 115 THR B CA 1
ATOM 1934 C C . THR B 1 115 ? -13.742 5.285 3.715 1 98.75 115 THR B C 1
ATOM 1936 O O . THR B 1 115 ? -13.711 4.109 4.09 1 98.75 115 THR B O 1
ATOM 1939 N N . ALA B 1 116 ? -12.805 6.133 3.977 1 98.88 116 ALA B N 1
ATOM 1940 C CA . ALA B 1 116 ? -11.734 5.824 4.918 1 98.88 116 ALA B CA 1
ATOM 1941 C C . ALA B 1 116 ? -11.57 6.938 5.949 1 98.88 116 ALA B C 1
ATOM 1943 O O . ALA B 1 116 ? -11.68 8.117 5.617 1 98.88 116 ALA B O 1
ATOM 1944 N N . GLU B 1 117 ? -11.328 6.543 7.152 1 98.88 117 GLU B N 1
ATOM 1945 C CA . GLU B 1 117 ? -11.062 7.5 8.227 1 98.88 117 GLU B CA 1
ATOM 1946 C C . GLU B 1 117 ? -9.812 7.125 9.008 1 98.88 117 GLU B C 1
ATOM 1948 O O . GLU B 1 117 ? -9.648 5.969 9.406 1 98.88 117 GLU B O 1
ATOM 1953 N N . GLY B 1 118 ? -8.906 8.062 9.125 1 98.81 118 GLY B N 1
ATOM 1954 C CA . GLY B 1 118 ? -7.742 7.953 9.984 1 98.81 118 GLY B CA 1
ATOM 1955 C C . GLY B 1 118 ? -7.863 8.766 11.266 1 98.81 118 GLY B C 1
ATOM 1956 O O . GLY B 1 118 ? -8.5 9.82 11.281 1 98.81 118 GLY B O 1
ATOM 1957 N N . ARG B 1 119 ? -7.168 8.25 12.289 1 98.81 119 ARG B N 1
ATOM 1958 C CA . ARG B 1 119 ? -7.184 8.945 13.578 1 98.81 119 ARG B CA 1
ATOM 1959 C C . ARG B 1 119 ? -5.859 8.766 14.312 1 98.81 119 ARG B C 1
ATOM 1961 O O . ARG B 1 119 ? -5.211 7.723 14.188 1 98.81 119 ARG B O 1
ATOM 1968 N N . VAL B 1 120 ? -5.578 9.75 15.109 1 98.81 120 VAL B N 1
ATOM 1969 C CA . VAL B 1 120 ? -4.484 9.625 16.062 1 98.81 120 VAL B CA 1
ATOM 1970 C C . VAL B 1 120 ? -4.992 8.992 17.359 1 98.81 120 VAL B C 1
ATOM 1972 O O . VAL B 1 120 ? -5.895 9.531 18 1 98.81 120 VAL B O 1
ATOM 1975 N N . ILE B 1 121 ? -4.43 7.871 17.672 1 98.62 121 ILE B N 1
ATOM 1976 C CA . ILE B 1 121 ? -4.789 7.172 18.906 1 98.62 121 ILE B CA 1
ATOM 1977 C C . ILE B 1 121 ? -4.02 7.762 20.078 1 98.62 121 ILE B C 1
ATOM 1979 O O . ILE B 1 121 ? -4.582 7.969 21.156 1 98.62 121 ILE B O 1
ATOM 1983 N N . HIS B 1 122 ? -2.762 8.008 19.781 1 97.38 122 HIS B N 1
ATOM 1984 C CA . HIS B 1 122 ? -1.871 8.594 20.781 1 97.38 122 HIS B CA 1
ATOM 1985 C C . HIS B 1 122 ? -0.771 9.414 20.125 1 97.38 122 HIS B C 1
ATOM 1987 O O . HIS B 1 122 ? -0.11 8.953 19.188 1 97.38 122 HIS B O 1
ATOM 1993 N N . GLY B 1 123 ? -0.628 10.617 20.531 1 95.25 123 GLY B N 1
ATOM 1994 C CA . GLY B 1 123 ? 0.42 11.5 20.047 1 95.25 123 GLY B CA 1
ATOM 1995 C C . GLY B 1 123 ? 1.417 11.898 21.109 1 95.25 123 GLY B C 1
ATOM 1996 O O . GLY B 1 123 ? 1.053 12.539 22.094 1 95.25 123 GLY B O 1
ATOM 1997 N N . GLY B 1 124 ? 2.625 11.492 20.953 1 91.5 124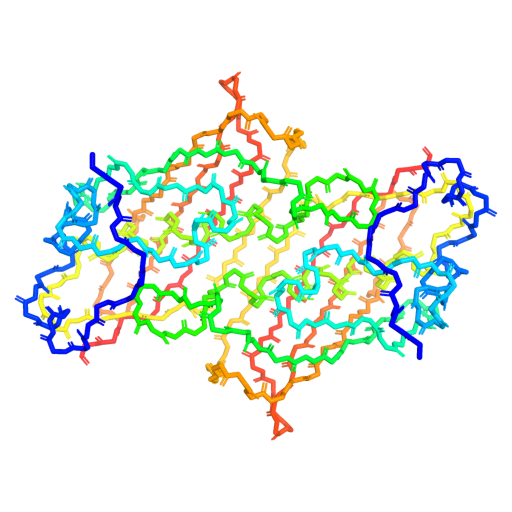 GLY B N 1
ATOM 1998 C CA . GLY B 1 124 ? 3.688 11.914 21.859 1 91.5 124 GLY B CA 1
ATOM 1999 C C . GLY B 1 124 ? 4.602 12.961 21.25 1 91.5 124 GLY B C 1
ATOM 2000 O O . GLY B 1 124 ? 4.246 13.609 20.266 1 91.5 124 GLY B O 1
ATOM 2001 N N . ARG B 1 125 ? 5.801 13.164 21.953 1 92.19 125 ARG B N 1
ATOM 2002 C CA . ARG B 1 125 ? 6.789 14.133 21.484 1 92.19 125 ARG B CA 1
ATOM 2003 C C . ARG B 1 125 ? 7.547 13.602 20.266 1 92.19 125 ARG B C 1
ATOM 2005 O O . ARG B 1 125 ? 7.781 14.328 19.312 1 92.19 125 ARG B O 1
ATOM 2012 N N . ARG B 1 126 ? 7.785 12.297 20.281 1 95.88 126 ARG B N 1
ATOM 2013 C CA . ARG B 1 126 ? 8.656 11.742 19.25 1 95.88 126 ARG B CA 1
ATOM 2014 C C . ARG B 1 126 ? 7.922 10.688 18.422 1 95.88 126 ARG B C 1
ATOM 2016 O O . ARG B 1 126 ? 8.336 10.375 17.297 1 95.88 126 ARG B O 1
ATOM 2023 N N . THR B 1 127 ? 6.898 10.117 19.047 1 97 127 THR B N 1
ATOM 2024 C CA . THR B 1 127 ? 6.18 9.07 18.328 1 97 127 THR B CA 1
ATOM 2025 C C . THR B 1 127 ? 4.672 9.281 18.422 1 97 127 THR B C 1
ATOM 2027 O O . THR B 1 127 ? 4.195 9.977 19.312 1 97 127 THR B O 1
ATOM 2030 N N . ALA B 1 128 ? 3.998 8.719 17.484 1 98.38 128 ALA B N 1
ATOM 2031 C CA . ALA B 1 128 ? 2.537 8.711 17.484 1 98.38 128 ALA B CA 1
ATOM 2032 C C . ALA B 1 128 ? 1.991 7.352 17.062 1 98.38 128 ALA B C 1
ATOM 2034 O O . ALA B 1 128 ? 2.6 6.66 16.25 1 98.38 128 ALA B O 1
ATOM 2035 N N . VAL B 1 129 ? 0.901 6.973 17.688 1 98.75 129 VAL B N 1
ATOM 2036 C CA . VAL B 1 129 ? 0.137 5.797 17.281 1 98.75 129 VAL B CA 1
ATOM 2037 C C . VAL B 1 129 ? -1.119 6.234 16.531 1 98.75 129 VAL B C 1
ATOM 2039 O O . VAL B 1 129 ? -1.866 7.094 17 1 98.75 129 VAL B O 1
ATOM 2042 N N . VAL B 1 130 ? -1.284 5.621 15.398 1 98.81 130 VAL B N 1
ATOM 2043 C CA . VAL B 1 130 ? -2.381 6.008 14.516 1 98.81 130 VAL B CA 1
ATOM 2044 C C . VAL B 1 130 ? -3.156 4.766 14.078 1 98.81 130 VAL B C 1
ATOM 2046 O O . VAL B 1 130 ? -2.627 3.652 14.109 1 98.81 130 VAL B O 1
ATOM 2049 N N . ALA B 1 131 ? -4.449 5.016 13.695 1 98.94 131 ALA B N 1
ATOM 2050 C CA . ALA B 1 131 ? -5.309 3.953 13.18 1 98.94 131 ALA B CA 1
ATOM 2051 C C . ALA B 1 131 ? -6.18 4.461 12.039 1 98.94 131 ALA B C 1
ATOM 2053 O O . ALA B 1 131 ? -6.43 5.664 11.922 1 98.94 131 ALA B O 1
ATOM 2054 N N . ALA B 1 132 ? -6.605 3.547 11.172 1 98.94 132 ALA B N 1
ATOM 2055 C CA . ALA B 1 132 ? -7.52 3.891 10.086 1 98.94 132 ALA B CA 1
ATOM 2056 C C . ALA B 1 132 ? -8.422 2.715 9.734 1 98.94 132 ALA B C 1
ATOM 2058 O O . ALA B 1 132 ? -8.102 1.563 10.039 1 98.94 132 ALA B O 1
ATOM 2059 N N . GLU B 1 133 ? -9.5 3.078 9.125 1 98.88 133 GLU B N 1
ATOM 2060 C CA . GLU B 1 133 ? -10.484 2.098 8.672 1 98.88 133 GLU B CA 1
ATOM 2061 C C . GLU B 1 133 ? -11.062 2.488 7.316 1 98.88 133 GLU B C 1
ATOM 2063 O O . GLU B 1 133 ? -11.336 3.664 7.066 1 98.88 133 GLU B O 1
ATOM 2068 N N . ILE B 1 134 ? -11.203 1.48 6.434 1 98.88 134 ILE B N 1
ATOM 2069 C CA . ILE B 1 134 ? -11.938 1.629 5.188 1 98.88 134 ILE B CA 1
ATOM 2070 C C . ILE B 1 134 ? -13.297 0.945 5.309 1 98.88 134 ILE B C 1
ATOM 2072 O O . ILE B 1 134 ? -13.383 -0.211 5.727 1 98.88 134 ILE B O 1
ATOM 2076 N N . THR B 1 135 ? -14.344 1.622 4.902 1 98.75 135 THR B N 1
ATOM 2077 C CA . THR B 1 135 ? -15.703 1.09 4.969 1 98.75 135 THR B CA 1
ATOM 2078 C C . THR B 1 135 ? -16.375 1.149 3.602 1 98.75 135 THR B C 1
ATOM 2080 O O . THR B 1 135 ? -16.172 2.102 2.846 1 98.75 135 THR B O 1
ATOM 2083 N N . ALA B 1 136 ? -17.078 0.103 3.258 1 97.69 136 ALA B N 1
ATOM 2084 C CA . ALA B 1 136 ? -17.938 0.013 2.092 1 97.69 136 ALA B CA 1
ATOM 2085 C C . ALA B 1 136 ? -19.312 -0.567 2.469 1 97.69 136 ALA B C 1
ATOM 2087 O O . ALA B 1 136 ? -19.375 -1.602 3.137 1 97.69 136 ALA B O 1
ATOM 2088 N N . GLU B 1 137 ? -20.359 0.14 2.08 1 95.19 137 GLU B N 1
ATOM 2089 C CA . GLU B 1 137 ? -21.734 -0.31 2.338 1 95.19 137 GLU B CA 1
ATOM 2090 C C . GLU B 1 137 ? -21.953 -0.571 3.824 1 95.19 137 GLU B C 1
ATOM 2092 O O . GLU B 1 137 ? -22.578 -1.566 4.199 1 95.19 137 GLU B O 1
ATOM 2097 N N . GLY B 1 138 ? -21.375 0.224 4.59 1 94.56 138 GLY B N 1
ATOM 2098 C CA . GLY B 1 138 ? -21.625 0.208 6.023 1 94.56 138 GLY B CA 1
ATOM 2099 C C . GLY B 1 138 ? -20.812 -0.847 6.758 1 94.56 138 GLY B C 1
ATOM 2100 O O . GLY B 1 138 ? -20.984 -1.04 7.965 1 94.56 138 GLY B O 1
ATOM 2101 N N . ARG B 1 139 ? -19.906 -1.523 6.086 1 97.06 139 ARG B N 1
ATOM 2102 C CA . ARG B 1 139 ? -19.094 -2.557 6.707 1 97.06 139 ARG B CA 1
ATOM 2103 C C . ARG B 1 139 ? -17.609 -2.244 6.547 1 97.06 139 ARG B C 1
ATOM 2105 O O . ARG B 1 139 ? -17.172 -1.731 5.512 1 97.06 139 ARG B O 1
ATOM 2112 N N . THR B 1 140 ? -16.859 -2.609 7.602 1 98.19 140 THR B N 1
ATOM 2113 C CA . THR B 1 140 ? -15.406 -2.469 7.52 1 98.19 140 THR B CA 1
ATOM 2114 C C . THR B 1 140 ? -14.82 -3.471 6.527 1 98.19 140 THR B C 1
ATOM 2116 O O . THR B 1 140 ? -15.102 -4.668 6.605 1 98.19 140 THR B O 1
ATOM 2119 N N . VAL B 1 141 ? -14 -2.953 5.598 1 98.19 141 VAL B N 1
ATOM 2120 C CA . VAL B 1 141 ? -13.406 -3.867 4.629 1 98.19 141 VAL B CA 1
ATOM 2121 C C . VAL B 1 141 ? -11.922 -4.055 4.938 1 98.19 141 VAL B C 1
ATOM 2123 O O . VAL B 1 141 ? -11.328 -5.074 4.57 1 98.19 141 VAL B O 1
ATOM 2126 N N . ALA B 1 142 ? -11.289 -3.07 5.586 1 98.69 142 ALA B N 1
ATOM 2127 C CA . ALA B 1 142 ? -9.898 -3.154 6.012 1 98.69 142 ALA B CA 1
ATOM 2128 C C . ALA B 1 142 ? -9.609 -2.164 7.137 1 98.69 142 ALA B C 1
ATOM 2130 O O . ALA B 1 142 ? -10.289 -1.144 7.266 1 98.69 142 ALA B O 1
ATOM 2131 N N . ALA B 1 143 ? -8.633 -2.475 7.941 1 98.88 143 ALA B N 1
ATOM 2132 C CA . ALA B 1 143 ? -8.211 -1.603 9.031 1 98.88 143 ALA B CA 1
ATOM 2133 C C . ALA B 1 143 ? -6.707 -1.716 9.273 1 98.88 143 ALA B C 1
ATOM 2135 O O . ALA B 1 143 ? -6.086 -2.711 8.891 1 98.88 143 ALA B O 1
ATOM 2136 N N . ALA B 1 144 ? -6.184 -0.654 9.852 1 98.88 144 ALA B N 1
ATOM 2137 C CA . ALA B 1 144 ? -4.746 -0.65 10.109 1 98.88 144 ALA B CA 1
ATOM 2138 C C . ALA B 1 144 ? -4.414 0.136 11.375 1 98.88 144 ALA B C 1
ATOM 2140 O O . ALA B 1 144 ? -5.172 1.023 11.773 1 98.88 144 ALA B O 1
ATOM 2141 N N . THR B 1 145 ? -3.311 -0.222 11.984 1 98.81 145 THR B N 1
ATOM 2142 C CA . THR B 1 145 ? -2.65 0.543 13.039 1 98.81 145 THR B CA 1
ATOM 2143 C C . THR B 1 145 ? -1.17 0.735 12.719 1 98.81 145 THR B C 1
ATOM 2145 O O . THR B 1 145 ? -0.545 -0.13 12.102 1 98.81 145 THR B O 1
ATOM 2148 N N . GLY B 1 146 ? -0.658 1.912 13.117 1 98.56 146 GLY B N 1
ATOM 2149 C CA . GLY B 1 146 ? 0.732 2.199 12.805 1 98.56 146 GLY B CA 1
ATOM 2150 C C . GLY B 1 146 ? 1.404 3.092 13.828 1 98.56 146 GLY B C 1
ATOM 2151 O O . GLY B 1 146 ? 0.741 3.643 14.711 1 98.56 146 GLY B O 1
ATOM 2152 N N . THR B 1 147 ? 2.672 3.113 13.703 1 98.69 147 THR B N 1
ATOM 2153 C CA . THR B 1 147 ? 3.51 3.996 14.5 1 98.69 147 THR B CA 1
ATOM 2154 C C . THR B 1 147 ? 4.359 4.895 13.609 1 98.69 147 THR B C 1
ATOM 2156 O O . THR B 1 147 ? 4.93 4.434 12.617 1 98.69 147 THR B O 1
ATOM 2159 N N . CYS B 1 148 ? 4.395 6.129 13.977 1 98 148 CYS B N 1
ATOM 2160 C CA . CYS B 1 148 ? 5.176 7.113 13.234 1 98 148 CYS B CA 1
ATOM 2161 C C . CYS B 1 148 ? 6.188 7.797 14.148 1 98 148 CYS B C 1
ATOM 2163 O O . CYS B 1 148 ? 5.973 7.91 15.352 1 98 148 CYS B O 1
ATOM 2165 N N . LEU B 1 149 ? 7.273 8.219 13.547 1 97.38 149 LEU B N 1
ATOM 2166 C CA . LEU B 1 149 ? 8.273 9.07 14.188 1 97.38 149 LEU B CA 1
ATOM 2167 C C . LEU B 1 149 ? 8.055 10.531 13.82 1 97.38 149 LEU B C 1
ATOM 2169 O O . LEU B 1 149 ? 8 10.875 12.633 1 97.38 149 LEU B O 1
ATOM 2173 N N . ILE B 1 150 ? 7.91 11.344 14.789 1 96.56 150 ILE B N 1
ATOM 2174 C CA . ILE B 1 150 ? 7.762 12.781 14.555 1 96.56 150 ILE B CA 1
ATOM 2175 C C . ILE B 1 150 ? 9.133 13.43 14.422 1 96.56 150 ILE B C 1
ATOM 2177 O O . ILE B 1 150 ? 10.008 13.234 15.273 1 96.56 150 ILE B O 1
ATOM 2181 N N . LEU B 1 151 ? 9.258 14.141 13.305 1 92.19 151 LEU B N 1
ATOM 2182 C CA . LEU B 1 151 ? 10.547 14.742 12.977 1 92.19 151 LEU B CA 1
ATOM 2183 C C . LEU B 1 151 ? 10.555 16.219 13.344 1 92.19 151 LEU B C 1
ATOM 2185 O O . LEU B 1 151 ? 9.75 17 12.828 1 92.19 151 LEU B O 1
ATOM 2189 N N . SER B 1 152 ? 10.766 16.672 14.477 1 77.75 152 SER B N 1
ATOM 2190 C CA . SER B 1 152 ? 10.828 18.047 14.922 1 77.75 152 SER B CA 1
ATOM 2191 C C . SER B 1 152 ? 12.141 18.703 14.523 1 77.75 152 SER B C 1
ATOM 2193 O O . SER B 1 152 ? 13.156 18.031 14.359 1 77.75 152 SER B O 1
#

Foldseek 3Di:
DPQAEDADDPVVQLVDQLQRQLVCQQVRVGHDYPVCVQQFKGWNDGDAFKTKMKGFGAQVQADPVSFGHPVSVVVLWVVQAQSSVSSNGGRRKHKAWDDKDKDFAATDHGPFMKMKMKGWPADDDFKTKIKMFIDGPRDTGMIMITMMTMDD/DPQAEDADDPVVQLVDQLQRQLVCQQVRVGHDYPVCVQQFKGWNDGDAFKTKMKGFGAQVQADPVSFGHPVSVVVLWVVQAQSSVSSNGGRRKHKAWDDKDKDFAATDHGPFMKMKMKGWPADDPFKTKIKMFIDGPRDTGMIMITMMTMDD

pLDDT: mean 93.83, std 6.99, range [46.28, 98.94]

Organism: NCBI:txid1123501

Sequence (304 aa):
MTRPIGTLAPEERAAMSGLDFMRAVVDGTAPQVPMHVHLGFTLVRADPGLAGFVGAATEECLNPMGGVHGGWYASLLDSAMGCALMTTLPQGTSFTTLEFKLNMMRAVRPGDPVTAEGRVIHGGRRTAVVAAEITAEGRTVAAATGTCLILSMTRPIGTLAPEERAAMSGLDFMRAVVDGTAPQVPMHVHLGFTLVRADPGLAGFVGAATEECLNPMGGVHGGWYASLLDSAMGCALMTTLPQGTSFTTLEFKLNMMRAVRPGDPVTAEGRVIHGGRRTAVVAAEITAEGRTVAAATGTCLILS

Radius of gyration: 18.59 Å; Cα contacts (8 Å, |Δi|>4): 825; chains: 2; bounding box: 44×54×49 Å

InterPro domains:
  IPR003736 Phenylacetic acid degradation-related domain [TIGR00369] (35-149)
  IPR006683 Thioesterase domain [PF03061] (65-142)
  IPR029069 HotDog domain superfamily [SSF54637] (12-149)

Nearest PDB structures (foldseek):
  2qwz-assembly1_B  TM=7.844E-01  e=2.806E-09  Ruegeria sp. TM1040
  2q78-assembly5_D  TM=8.729E-01  e=8.497E-07  Thermotoga maritima MSB8
  7qv0-assembly1_A-2  TM=7.165E-01  e=1.179E-07  Candidatus Scalindua brodae
  3hm0-assembly1_D  TM=8.319E-01  e=1.209E-06  Bartonella henselae
  3qoo-assembly1_A-2  TM=8.676E-01  e=3.246E-06  Thermanaerovibrio acidaminovorans DSM 6589

Solvent-accessible surface area (backbone atoms only — not comparable to full-atom values): 14537 Å² total; per-residue (Å²): 130,84,62,46,72,36,60,65,53,72,70,61,50,45,72,28,33,26,38,57,48,46,41,27,34,48,70,43,80,32,46,41,31,44,33,40,60,68,49,29,37,45,66,69,40,62,43,82,32,27,17,30,33,42,33,27,41,35,86,52,36,28,30,67,83,65,43,57,27,68,24,56,56,42,27,52,38,47,48,22,22,51,48,0,46,37,23,64,32,52,57,64,45,51,68,46,65,40,33,40,35,37,38,47,73,50,89,62,54,66,64,45,66,36,38,32,41,8,26,49,77,40,79,60,87,50,41,31,35,27,30,22,40,32,32,43,92,89,38,74,24,32,38,34,42,34,37,30,38,45,45,118,130,86,60,47,73,36,59,64,53,70,70,61,52,44,74,28,33,25,39,56,48,48,40,27,35,49,72,45,80,32,46,42,31,46,34,40,59,70,50,28,37,46,66,68,42,63,44,83,30,27,16,29,33,41,32,27,42,35,86,50,35,29,29,65,84,64,42,58,26,69,24,54,56,42,26,54,39,46,48,22,22,51,49,0,47,35,23,64,32,53,56,62,45,52,69,46,67,42,34,41,34,38,37,46,73,48,87,62,55,64,62,46,65,36,38,35,43,9,26,50,76,42,81,59,89,50,41,33,36,26,30,21,39,33,34,42,94,91,35,73,24,33,39,34,42,32,37,31,38,45,45,120

Secondary structure (DSSP, 8-state):
----BS---HHHHTTS-HHHHHHHHHHTSSPBPHHHHHHTEEEEEEETTEEEEEE---GGGB-TTSSBPHHHHHHHHHHHHHHHHHTTPPTT-EEEEEEEEEEE-----TT--EEEEEEEEEE-SSEEEEEEEEEETTEEEEEEEEEEEEE-/----BS---HHHHHTS-HHHHHHHHHHTSSPBPHHHHHHTEEEEEEETTEEEEEE---GGGB-TTSSBPHHHHHHHHHHHHHHHHHTTPPTT-EEEEEEEEEEE-----TT--EEEEEEEEEE-SSEEEEEEEEEETTEEEEEEEEEEEEE-